Protein AF-A0A832M974-F1 (afdb_monomer)

Structure (mmCIF, N/CA/C/O backbone):
data_AF-A0A832M974-F1
#
_entry.id   AF-A0A832M974-F1
#
loop_
_atom_site.group_PDB
_atom_site.id
_atom_site.type_symbol
_atom_site.label_atom_id
_atom_site.label_alt_id
_atom_site.label_comp_id
_atom_site.label_asym_id
_atom_site.label_entity_id
_atom_site.label_seq_id
_atom_site.pdbx_PDB_ins_code
_atom_site.Cartn_x
_atom_site.Cartn_y
_atom_site.Cartn_z
_atom_site.occupancy
_atom_site.B_iso_or_equiv
_atom_site.auth_seq_id
_atom_site.auth_comp_id
_atom_site.auth_asym_id
_atom_site.auth_atom_id
_atom_site.pdbx_PDB_model_num
ATOM 1 N N . MET A 1 1 ? 8.166 -6.685 -20.980 1.00 63.31 1 MET A N 1
ATOM 2 C CA . MET A 1 1 ? 8.858 -7.418 -22.073 1.00 63.31 1 MET A CA 1
ATOM 3 C C . MET A 1 1 ? 7.997 -7.566 -23.327 1.00 63.31 1 MET A C 1
ATOM 5 O O . MET A 1 1 ? 8.471 -7.196 -24.392 1.00 63.31 1 MET A O 1
ATOM 9 N N . LYS A 1 2 ? 6.746 -8.048 -23.234 1.00 70.81 2 LYS A N 1
ATOM 10 C CA . LYS A 1 2 ? 5.861 -8.230 -24.405 1.00 70.81 2 LYS A CA 1
ATOM 11 C C . LYS A 1 2 ? 5.590 -6.925 -25.174 1.00 70.81 2 LYS A C 1
ATOM 13 O O . LYS A 1 2 ? 5.696 -6.918 -26.395 1.00 70.81 2 LYS A O 1
ATOM 18 N N . ASP A 1 3 ? 5.358 -5.815 -24.476 1.00 75.69 3 ASP A N 1
ATOM 19 C CA . ASP A 1 3 ? 5.066 -4.522 -25.121 1.00 75.69 3 ASP A CA 1
ATOM 20 C C . ASP A 1 3 ? 6.277 -3.926 -25.848 1.00 75.69 3 ASP A C 1
ATOM 22 O O . ASP A 1 3 ? 6.146 -3.405 -26.955 1.00 75.69 3 ASP A O 1
ATOM 26 N N . LEU A 1 4 ? 7.474 -4.085 -25.271 1.00 69.44 4 LEU A N 1
ATOM 27 C CA . LEU A 1 4 ? 8.737 -3.688 -25.897 1.00 69.44 4 LEU A CA 1
ATOM 28 C C . LEU A 1 4 ? 9.002 -4.514 -27.160 1.00 69.44 4 LEU A C 1
ATOM 30 O O . LEU A 1 4 ? 9.352 -3.954 -28.194 1.00 69.44 4 LEU A O 1
ATOM 34 N N . PHE A 1 5 ? 8.749 -5.825 -27.110 1.00 76.12 5 PHE A N 1
ATOM 35 C CA . PHE A 1 5 ? 8.884 -6.710 -28.266 1.00 76.12 5 PHE A CA 1
ATOM 36 C C . PHE A 1 5 ? 7.918 -6.330 -29.398 1.00 76.12 5 PHE A C 1
ATOM 38 O O . PHE A 1 5 ? 8.328 -6.221 -30.550 1.00 76.12 5 PHE A O 1
ATOM 45 N N . ILE A 1 6 ? 6.653 -6.042 -29.077 1.00 77.81 6 ILE A N 1
ATOM 46 C CA . ILE A 1 6 ? 5.644 -5.608 -30.055 1.00 77.81 6 ILE A CA 1
ATOM 47 C C . ILE A 1 6 ? 6.002 -4.236 -30.651 1.00 77.81 6 ILE A C 1
ATOM 49 O O . ILE A 1 6 ? 5.849 -4.027 -31.856 1.00 77.81 6 ILE A O 1
ATOM 53 N N . ALA A 1 7 ? 6.506 -3.302 -29.840 1.00 76.06 7 ALA A N 1
ATOM 54 C CA . ALA A 1 7 ? 6.956 -1.994 -30.313 1.00 76.06 7 ALA A CA 1
ATOM 55 C C . ALA A 1 7 ? 8.162 -2.102 -31.263 1.00 76.06 7 ALA A C 1
ATOM 57 O O . ALA A 1 7 ? 8.213 -1.396 -32.273 1.00 76.06 7 ALA 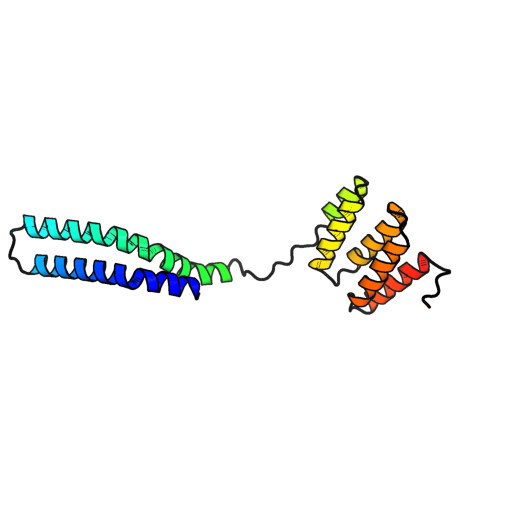A O 1
ATOM 58 N N . LEU A 1 8 ? 9.100 -3.010 -30.978 1.00 74.50 8 LEU A N 1
ATOM 59 C CA . LEU A 1 8 ? 10.257 -3.296 -31.831 1.00 74.50 8 LEU A CA 1
ATOM 60 C C . LEU A 1 8 ? 9.834 -3.967 -33.143 1.00 74.50 8 LEU A C 1
ATOM 62 O O . LEU A 1 8 ? 10.258 -3.543 -34.217 1.00 74.50 8 LEU A O 1
ATOM 66 N N . LEU A 1 9 ? 8.923 -4.941 -33.067 1.00 83.06 9 LEU A N 1
ATOM 67 C CA . LEU A 1 9 ? 8.396 -5.667 -34.223 1.00 83.06 9 LEU A CA 1
ATOM 68 C C . LEU A 1 9 ? 7.674 -4.734 -35.209 1.00 83.06 9 LEU A C 1
ATOM 70 O O . LEU A 1 9 ? 7.851 -4.852 -36.418 1.00 83.06 9 LEU A O 1
ATOM 74 N N . LYS A 1 10 ? 6.921 -3.748 -34.704 1.00 80.69 10 LYS A N 1
ATOM 75 C CA . LYS A 1 10 ? 6.245 -2.733 -35.535 1.00 80.69 10 LYS A CA 1
ATOM 76 C C . LYS A 1 10 ? 7.215 -1.790 -36.255 1.00 80.69 10 LYS A C 1
ATOM 78 O O . LYS A 1 10 ? 6.875 -1.268 -37.312 1.00 80.69 10 LYS A O 1
ATOM 83 N N . ARG A 1 11 ? 8.411 -1.558 -35.702 1.00 82.25 11 ARG A N 1
ATOM 84 C CA . ARG A 1 11 ? 9.448 -0.690 -36.298 1.00 82.25 11 ARG A CA 1
ATOM 85 C C . ARG A 1 11 ? 10.388 -1.444 -37.237 1.00 82.25 11 ARG A C 1
ATOM 87 O O . ARG A 1 11 ? 11.037 -0.824 -38.073 1.00 82.25 11 ARG A O 1
ATOM 94 N N . LEU A 1 12 ? 10.427 -2.768 -37.128 1.00 84.12 12 LEU A N 1
ATOM 95 C CA . LEU A 1 12 ? 11.270 -3.668 -37.911 1.00 84.12 12 LEU A CA 1
ATOM 96 C C . LEU A 1 12 ? 11.159 -3.475 -39.440 1.00 84.12 12 LEU A C 1
ATOM 98 O O . LEU A 1 12 ? 12.211 -3.347 -40.063 1.00 84.12 12 LEU A O 1
ATOM 102 N N . PRO A 1 13 ? 9.967 -3.357 -40.069 1.00 84.06 13 PRO A N 1
ATOM 103 C CA . PRO A 1 13 ? 9.890 -3.125 -41.516 1.00 84.06 13 PRO A CA 1
ATOM 104 C C . PRO A 1 13 ? 10.485 -1.771 -41.927 1.00 84.06 13 PRO A C 1
ATOM 106 O O . PRO A 1 13 ? 11.177 -1.685 -42.937 1.00 84.06 13 PRO A O 1
ATOM 109 N N . PHE A 1 14 ? 10.292 -0.723 -41.123 1.00 83.38 14 PHE A N 1
ATOM 110 C CA . PHE A 1 14 ? 10.862 0.600 -41.389 1.00 83.38 14 PHE A CA 1
ATOM 111 C C . PHE A 1 14 ? 12.393 0.607 -41.246 1.00 83.38 14 PHE A C 1
ATOM 113 O O . PHE A 1 14 ? 13.096 1.154 -42.094 1.00 83.38 14 PHE A O 1
ATOM 120 N N . LEU A 1 15 ? 12.919 -0.063 -40.214 1.00 81.12 15 LEU A N 1
ATOM 121 C CA . LEU A 1 15 ? 14.361 -0.245 -40.018 1.00 81.12 15 LEU A CA 1
ATOM 122 C C . LEU A 1 15 ? 14.989 -1.092 -41.132 1.00 81.12 15 LEU A C 1
ATOM 124 O O . LEU A 1 15 ? 16.093 -0.785 -41.573 1.00 81.12 15 LEU A O 1
ATOM 128 N N . ALA A 1 16 ? 14.284 -2.117 -41.619 1.00 83.44 16 ALA A N 1
ATOM 129 C CA . ALA A 1 16 ? 14.732 -2.942 -42.736 1.00 83.44 16 ALA A CA 1
ATOM 130 C C . ALA A 1 16 ? 14.798 -2.143 -44.046 1.00 83.44 16 ALA A C 1
ATOM 132 O O . ALA A 1 16 ? 15.773 -2.270 -44.780 1.00 83.44 16 ALA A O 1
ATOM 133 N N . ILE A 1 17 ? 13.815 -1.275 -44.314 1.00 85.25 17 ILE A N 1
ATOM 134 C CA . ILE A 1 17 ? 13.822 -0.386 -45.488 1.00 85.25 17 ILE A CA 1
ATOM 135 C C . ILE A 1 17 ? 14.983 0.612 -45.406 1.00 85.25 17 ILE A C 1
ATOM 137 O O . ILE A 1 17 ? 15.725 0.761 -46.374 1.00 85.25 17 ILE A O 1
ATOM 141 N N . LEU A 1 18 ? 15.184 1.259 -44.254 1.00 79.56 18 LEU A N 1
ATOM 142 C CA . LEU A 1 18 ? 16.303 2.188 -44.051 1.00 79.56 18 LEU A CA 1
ATOM 143 C C . LEU A 1 18 ? 17.665 1.492 -44.154 1.00 79.56 18 LEU A C 1
ATOM 145 O O . LEU A 1 18 ? 18.578 2.029 -44.777 1.00 79.56 18 LEU A O 1
ATOM 149 N N . GLY A 1 19 ? 17.800 0.292 -43.588 1.00 79.25 19 GLY A N 1
ATOM 150 C CA . GLY A 1 19 ? 19.008 -0.526 -43.697 1.00 79.25 19 GLY A CA 1
ATOM 151 C C . GLY A 1 19 ? 19.287 -0.979 -45.132 1.00 79.25 19 GLY A C 1
ATOM 152 O O . GLY A 1 19 ? 20.417 -0.898 -45.604 1.00 79.25 19 GLY A O 1
ATOM 153 N N . ALA A 1 20 ? 18.257 -1.399 -45.868 1.00 84.06 20 ALA A N 1
ATOM 154 C CA . ALA A 1 20 ? 18.391 -1.749 -47.279 1.00 84.06 20 ALA A CA 1
ATOM 155 C C . ALA A 1 20 ? 18.790 -0.530 -48.125 1.00 84.06 20 ALA A C 1
ATOM 157 O O . ALA A 1 20 ? 19.651 -0.647 -48.994 1.00 84.06 20 ALA A O 1
ATOM 158 N N . LEU A 1 21 ? 18.221 0.646 -47.837 1.00 79.62 21 LEU A N 1
ATOM 159 C CA . LEU A 1 21 ? 18.557 1.897 -48.514 1.00 79.62 21 LEU A CA 1
ATOM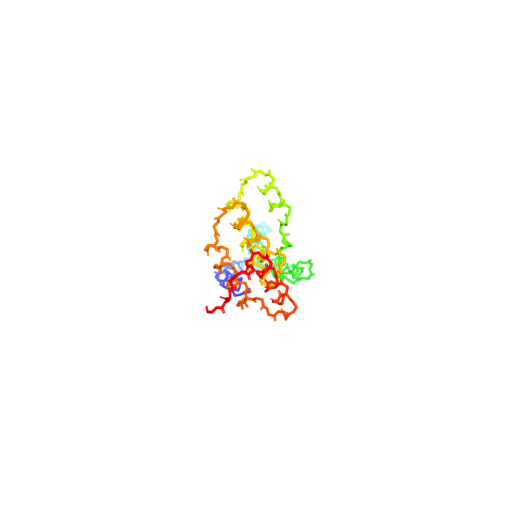 160 C C . LEU A 1 21 ? 20.011 2.306 -48.251 1.00 79.62 21 LEU A C 1
ATOM 162 O O . LEU A 1 21 ? 20.718 2.656 -49.191 1.00 79.62 21 LEU A O 1
ATOM 166 N N . THR A 1 22 ? 20.491 2.229 -47.005 1.00 76.81 22 THR A N 1
ATOM 167 C CA . THR A 1 22 ? 21.887 2.563 -46.681 1.00 76.81 22 THR A CA 1
ATOM 168 C C . THR A 1 22 ? 22.864 1.601 -47.349 1.00 76.81 22 THR A C 1
ATOM 170 O O . THR A 1 22 ? 23.799 2.063 -48.001 1.00 76.81 22 THR A O 1
ATOM 173 N N . VAL A 1 23 ? 22.623 0.287 -47.278 1.00 80.31 23 VAL A N 1
ATOM 174 C CA . VAL A 1 23 ? 23.451 -0.731 -47.954 1.00 80.31 23 VAL A CA 1
ATOM 175 C C . VAL A 1 23 ? 23.451 -0.531 -49.472 1.00 80.31 23 VAL A C 1
ATOM 177 O O . VAL A 1 23 ? 24.502 -0.621 -50.106 1.00 80.31 23 VAL A O 1
ATOM 180 N N . TRP A 1 24 ? 22.302 -0.202 -50.063 1.00 80.06 24 TRP A N 1
ATOM 181 C CA . TRP A 1 24 ? 22.191 0.086 -51.491 1.00 80.06 24 TRP A CA 1
ATOM 182 C C . TRP A 1 24 ? 22.978 1.345 -51.895 1.00 80.06 24 TRP A C 1
ATOM 184 O O . TRP A 1 24 ? 23.740 1.306 -52.863 1.00 80.06 24 TRP A O 1
ATOM 194 N N . CYS A 1 25 ? 22.878 2.430 -51.121 1.00 76.88 25 CYS A N 1
ATOM 195 C CA . CYS A 1 25 ? 23.661 3.656 -51.318 1.00 76.88 25 CYS A CA 1
ATOM 196 C C . CYS A 1 25 ? 25.175 3.403 -51.197 1.00 76.88 25 CYS A C 1
ATOM 198 O O . CYS A 1 25 ? 25.953 3.861 -52.034 1.00 76.88 25 CYS A O 1
ATOM 200 N N . LEU A 1 26 ? 25.595 2.633 -50.188 1.00 73.50 26 LEU A N 1
ATOM 201 C CA . LEU A 1 26 ? 26.992 2.242 -49.969 1.00 73.50 26 LEU A CA 1
ATOM 202 C C . LEU A 1 26 ? 27.530 1.364 -51.110 1.00 73.50 26 LEU A C 1
ATOM 204 O O . LEU A 1 26 ? 28.643 1.582 -51.586 1.00 73.50 26 LEU A O 1
ATOM 208 N N . SER A 1 27 ? 26.725 0.421 -51.606 1.00 78.19 27 SER A N 1
ATOM 209 C CA . SER A 1 27 ? 27.082 -0.415 -52.757 1.00 78.19 27 SER A CA 1
ATOM 210 C C . SER A 1 27 ? 27.289 0.423 -54.024 1.00 78.19 27 SER A C 1
ATOM 212 O O . SER A 1 27 ? 28.263 0.218 -54.750 1.00 78.19 27 SER A O 1
ATOM 214 N N . ARG A 1 28 ? 26.446 1.439 -54.258 1.00 75.69 28 ARG A N 1
ATOM 215 C CA . ARG A 1 28 ? 26.609 2.375 -55.383 1.00 75.69 28 ARG A CA 1
ATOM 216 C C . ARG A 1 28 ? 27.862 3.238 -55.250 1.00 75.69 28 ARG A C 1
ATOM 218 O O . ARG A 1 28 ? 28.572 3.397 -56.243 1.00 75.69 28 ARG A O 1
ATOM 225 N N . ALA A 1 29 ? 28.181 3.713 -54.047 1.00 71.00 29 ALA A N 1
ATOM 226 C CA . ALA A 1 29 ? 29.405 4.470 -53.784 1.00 71.00 29 ALA A CA 1
ATOM 227 C C . ALA A 1 29 ? 30.685 3.655 -54.075 1.00 71.00 29 ALA A C 1
ATOM 229 O O . ALA A 1 29 ? 31.659 4.212 -54.577 1.00 71.00 29 ALA A O 1
ATOM 230 N N . GLY A 1 30 ? 30.672 2.337 -53.829 1.00 68.81 30 GLY A N 1
ATOM 231 C CA . GLY A 1 30 ? 31.815 1.445 -54.079 1.00 68.81 30 GLY A CA 1
ATOM 232 C C . GLY A 1 30 ? 32.055 1.072 -55.549 1.00 68.81 30 GLY A C 1
ATOM 233 O O . GLY A 1 30 ? 33.167 0.702 -55.910 1.00 68.81 30 GLY A O 1
ATOM 234 N N . THR A 1 31 ? 31.048 1.198 -56.421 1.00 73.44 31 THR A N 1
ATOM 235 C CA . THR A 1 31 ? 31.158 0.815 -57.849 1.00 73.44 31 THR A CA 1
ATOM 236 C C . THR A 1 31 ? 31.861 1.842 -58.752 1.00 73.44 31 THR A C 1
ATOM 238 O O . THR A 1 31 ? 31.940 1.635 -59.959 1.00 73.44 31 THR A O 1
ATOM 241 N N . GLY A 1 32 ? 32.384 2.946 -58.202 1.00 62.22 32 GLY A N 1
ATOM 242 C CA . GLY A 1 32 ? 33.307 3.853 -58.908 1.00 62.22 32 GLY A CA 1
ATOM 243 C C . GLY A 1 32 ? 32.729 4.644 -60.092 1.00 62.22 32 GLY A C 1
ATOM 244 O O . GLY A 1 32 ? 33.479 5.301 -60.806 1.00 62.22 32 GLY A O 1
ATOM 245 N N . SER A 1 33 ? 31.411 4.614 -60.314 1.00 59.94 33 SER A N 1
ATOM 246 C CA . SER A 1 33 ? 30.769 5.241 -61.485 1.00 59.94 33 SER A CA 1
ATOM 247 C C . SER A 1 33 ? 30.554 6.761 -61.375 1.00 59.94 33 SER A C 1
ATOM 249 O O . SER A 1 33 ? 30.119 7.390 -62.337 1.00 59.94 33 SER A O 1
ATOM 251 N N . GLY A 1 34 ? 30.888 7.374 -60.237 1.00 62.59 34 GLY A N 1
ATOM 252 C CA . GLY A 1 34 ? 30.865 8.824 -60.040 1.00 62.59 34 GLY A CA 1
ATOM 253 C C . GLY A 1 34 ? 32.194 9.300 -59.467 1.00 62.59 34 GLY A C 1
ATOM 254 O O . GLY A 1 34 ? 32.744 8.649 -58.582 1.00 62.59 34 GLY A O 1
ATOM 255 N N . GLY A 1 35 ? 32.719 10.426 -59.963 1.00 76.88 35 GLY A N 1
ATOM 256 C CA . GLY A 1 35 ? 33.943 11.039 -59.430 1.00 76.88 35 GLY A CA 1
ATOM 257 C C . GLY A 1 35 ? 33.862 11.327 -57.921 1.00 76.88 35 GLY A C 1
ATOM 258 O O . GLY A 1 35 ? 32.809 11.173 -57.306 1.00 76.88 35 GLY A O 1
ATOM 259 N N . HIS A 1 36 ? 34.958 11.788 -57.310 1.00 77.56 36 HIS A N 1
ATOM 260 C CA . HIS A 1 36 ? 35.079 11.968 -55.849 1.00 77.56 36 HIS A CA 1
ATOM 261 C C . HIS A 1 36 ? 33.897 12.702 -55.178 1.00 77.56 36 HIS A C 1
ATOM 263 O O . HIS A 1 36 ? 33.507 12.354 -54.064 1.00 77.56 36 HIS A O 1
ATOM 269 N N . LEU A 1 37 ? 33.275 13.661 -55.874 1.00 76.75 37 LEU A N 1
ATOM 270 C CA . LEU A 1 37 ? 32.080 14.376 -55.407 1.00 76.75 37 LEU A CA 1
ATOM 271 C C . LEU A 1 37 ? 30.851 13.466 -55.225 1.00 76.75 37 LEU A C 1
ATOM 273 O O . LEU A 1 37 ? 30.085 13.648 -54.282 1.00 76.75 37 LEU A O 1
ATOM 277 N N . GLY A 1 38 ? 30.670 12.468 -56.093 1.00 77.25 38 GLY A N 1
ATOM 278 C CA . GLY A 1 38 ? 29.557 11.521 -56.018 1.00 77.25 38 GLY A CA 1
ATOM 279 C C . GLY A 1 38 ? 29.662 10.601 -54.805 1.00 77.25 38 GLY A C 1
ATOM 280 O O . GLY A 1 38 ? 28.682 10.417 -54.088 1.00 77.25 38 GLY A O 1
ATOM 281 N N . VAL A 1 39 ? 30.859 10.079 -54.524 1.00 77.06 39 VAL A N 1
ATOM 282 C CA . VAL A 1 39 ? 31.114 9.250 -53.331 1.00 77.06 39 VAL A CA 1
ATOM 283 C C . VAL A 1 39 ? 30.814 10.038 -52.054 1.00 77.06 39 VAL A C 1
ATOM 285 O O . VAL A 1 39 ? 30.144 9.528 -51.156 1.00 77.06 39 VAL A O 1
ATOM 288 N N . PHE A 1 40 ? 31.239 11.304 -52.000 1.00 79.88 40 PHE A N 1
ATOM 289 C CA . PHE A 1 40 ? 31.008 12.172 -50.847 1.00 79.88 40 PHE A CA 1
ATOM 290 C C . PHE A 1 40 ? 29.513 12.441 -50.608 1.00 79.88 40 PHE A C 1
ATOM 292 O O . PHE A 1 40 ? 29.038 12.347 -49.475 1.00 79.88 40 PHE A O 1
ATOM 299 N N . ALA A 1 41 ? 28.750 12.703 -51.675 1.00 81.25 41 ALA A N 1
ATOM 300 C CA . ALA A 1 41 ? 27.304 12.908 -51.594 1.00 81.25 41 ALA A CA 1
ATOM 301 C C . ALA A 1 41 ? 26.566 11.665 -51.058 1.00 81.25 41 ALA A C 1
ATOM 303 O O . ALA A 1 41 ? 25.705 11.786 -50.184 1.00 81.25 41 ALA A O 1
ATOM 304 N N . TRP A 1 42 ? 26.939 10.465 -51.516 1.00 77.31 42 TRP A N 1
ATOM 305 C CA . TRP A 1 42 ? 26.352 9.213 -51.024 1.00 77.31 42 TRP A CA 1
ATOM 306 C C . TRP A 1 42 ? 26.702 8.923 -49.563 1.00 77.31 42 TRP A C 1
ATOM 308 O O . TRP A 1 42 ? 25.847 8.441 -48.818 1.00 77.31 42 TRP A O 1
ATOM 318 N N . MET A 1 43 ? 27.920 9.257 -49.129 1.00 79.62 43 MET A N 1
ATOM 319 C CA . MET A 1 43 ? 28.332 9.120 -47.729 1.00 79.62 43 MET A CA 1
ATOM 320 C C . MET A 1 43 ? 27.500 10.012 -46.804 1.00 79.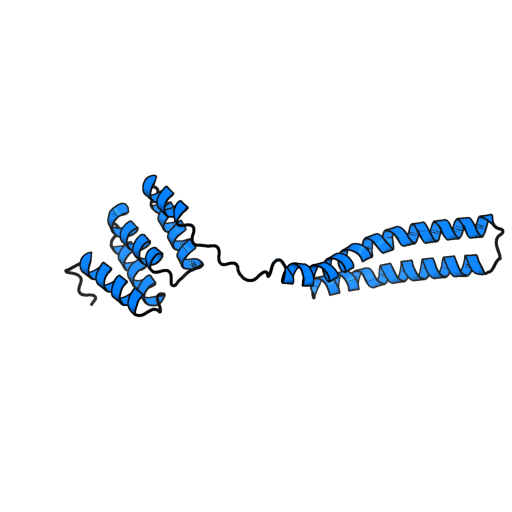62 43 MET A C 1
ATOM 322 O O . MET A 1 43 ? 27.005 9.541 -45.780 1.00 79.62 43 MET A O 1
ATOM 326 N N . LEU A 1 44 ? 27.292 11.278 -47.183 1.00 85.38 44 LEU A N 1
ATOM 327 C CA . LEU A 1 44 ? 26.459 12.207 -46.416 1.00 85.38 44 LEU A CA 1
ATOM 328 C C . LEU A 1 44 ? 25.008 11.727 -46.328 1.00 85.38 44 LEU A C 1
ATOM 330 O O . LEU A 1 44 ? 24.406 11.787 -45.258 1.00 85.38 44 LEU A O 1
ATOM 334 N N . PHE A 1 45 ? 24.463 11.195 -47.423 1.00 81.50 45 PHE A N 1
ATOM 335 C CA . PHE A 1 45 ? 23.107 10.652 -47.435 1.00 81.50 45 PHE A CA 1
ATOM 336 C C . PHE A 1 45 ? 22.970 9.411 -46.539 1.00 81.50 45 PHE A C 1
ATOM 338 O O . PHE A 1 45 ? 22.015 9.303 -45.769 1.00 81.50 45 PHE A O 1
ATOM 345 N N . ALA A 1 46 ? 23.948 8.501 -46.575 1.00 78.31 46 ALA A N 1
ATOM 346 C CA . ALA A 1 46 ? 23.982 7.342 -45.686 1.00 78.31 46 ALA A CA 1
ATOM 347 C C . ALA A 1 46 ? 24.050 7.765 -44.209 1.00 78.31 46 ALA A C 1
ATOM 349 O O . ALA A 1 46 ? 23.331 7.213 -43.376 1.00 78.31 46 ALA A O 1
ATOM 350 N N . PHE A 1 47 ? 24.851 8.785 -43.892 1.00 83.62 47 PHE A N 1
ATOM 351 C CA . PHE A 1 47 ? 24.958 9.325 -42.538 1.00 83.62 47 PHE A CA 1
ATOM 352 C C . PHE A 1 47 ? 23.642 9.967 -42.073 1.00 83.62 47 PHE A C 1
ATOM 354 O O . PHE A 1 47 ? 23.166 9.692 -40.971 1.00 83.62 47 PHE A O 1
ATOM 361 N N . ALA A 1 48 ? 23.001 10.751 -42.944 1.00 83.88 48 ALA A N 1
ATOM 362 C CA . ALA A 1 48 ? 21.704 11.367 -42.677 1.00 83.88 48 ALA A CA 1
ATOM 363 C C . ALA A 1 48 ? 20.590 10.330 -42.452 1.00 83.88 48 ALA A C 1
ATOM 365 O O . ALA A 1 48 ? 19.717 10.556 -41.620 1.00 83.88 48 ALA A O 1
ATOM 366 N N . ALA A 1 49 ? 20.633 9.184 -43.141 1.00 80.00 49 ALA A N 1
ATOM 367 C CA . ALA A 1 49 ? 19.698 8.076 -42.934 1.00 80.00 49 ALA A CA 1
ATOM 368 C C . ALA A 1 49 ? 20.012 7.241 -41.675 1.00 80.00 49 ALA A C 1
ATOM 370 O O . ALA A 1 49 ? 19.103 6.697 -41.046 1.00 80.00 49 ALA A O 1
ATOM 371 N N . PHE A 1 50 ? 21.283 7.157 -41.273 1.00 82.94 50 PHE A N 1
ATOM 372 C CA . PHE A 1 50 ? 21.709 6.404 -40.093 1.00 82.94 50 PHE A CA 1
ATOM 373 C C . PHE A 1 50 ? 21.313 7.084 -38.776 1.00 82.94 50 PHE A C 1
ATOM 375 O O . PHE A 1 50 ? 20.891 6.410 -37.840 1.00 82.94 50 PHE A O 1
ATOM 382 N N . ILE A 1 51 ? 21.386 8.416 -38.701 1.00 86.44 51 ILE A N 1
ATOM 383 C CA . ILE A 1 51 ? 21.008 9.186 -37.503 1.00 86.44 51 ILE A CA 1
ATOM 384 C C . ILE A 1 51 ? 19.580 8.863 -37.006 1.00 86.44 51 ILE A C 1
ATOM 386 O O . ILE A 1 51 ? 19.437 8.475 -35.844 1.00 86.44 51 ILE A O 1
ATOM 390 N N . PRO A 1 52 ? 18.509 8.959 -37.821 1.00 82.75 52 PRO A N 1
ATOM 391 C CA . PRO A 1 52 ? 17.158 8.640 -37.364 1.00 82.75 52 PRO A CA 1
ATOM 392 C C . PRO A 1 52 ? 17.004 7.156 -37.023 1.00 82.75 52 PRO A C 1
ATOM 394 O O . PRO A 1 52 ? 16.298 6.823 -36.073 1.00 82.75 52 PRO A O 1
ATOM 397 N N . MET A 1 53 ? 17.701 6.262 -37.733 1.00 80.38 53 MET A N 1
ATOM 398 C CA . MET A 1 53 ? 17.734 4.837 -37.398 1.00 80.38 53 MET A CA 1
ATOM 399 C C . MET A 1 53 ? 18.309 4.617 -35.991 1.00 80.38 53 MET A C 1
ATOM 401 O O . MET A 1 53 ? 17.691 3.933 -35.174 1.00 80.38 53 MET A O 1
ATOM 405 N N . ALA A 1 54 ? 19.441 5.251 -35.680 1.00 85.06 54 ALA A N 1
ATOM 406 C CA . ALA A 1 54 ? 20.076 5.178 -34.370 1.00 85.06 54 ALA A CA 1
ATOM 407 C C . ALA A 1 54 ? 19.163 5.733 -33.268 1.00 85.06 54 ALA A C 1
ATOM 409 O O . ALA A 1 54 ? 18.999 5.086 -32.238 1.00 85.06 54 ALA A O 1
ATOM 410 N N . ILE A 1 55 ? 18.491 6.867 -33.498 1.00 88.12 55 ILE A N 1
ATOM 411 C CA . ILE A 1 55 ? 17.542 7.454 -32.536 1.00 88.12 55 ILE A CA 1
ATOM 412 C C . ILE A 1 55 ? 16.364 6.505 -32.260 1.00 88.12 55 ILE A C 1
ATOM 414 O O . ILE A 1 55 ? 15.965 6.317 -31.109 1.00 88.12 55 ILE A O 1
ATOM 418 N N . LEU A 1 56 ? 15.816 5.866 -33.298 1.00 84.00 56 LEU A N 1
ATOM 419 C CA . LEU A 1 56 ? 14.679 4.949 -33.161 1.00 84.00 56 LEU A CA 1
ATOM 420 C C . LEU A 1 56 ? 15.029 3.657 -32.414 1.00 84.00 56 LEU A C 1
ATOM 422 O O . LEU A 1 56 ? 14.163 3.097 -31.732 1.00 84.00 56 LEU A O 1
ATOM 426 N N . VAL A 1 57 ? 16.274 3.196 -32.551 1.00 85.25 57 VAL A N 1
ATOM 427 C CA . VAL A 1 57 ? 16.801 1.973 -31.931 1.00 85.25 57 VAL A CA 1
ATOM 428 C C . VAL A 1 57 ? 17.377 2.236 -30.533 1.00 85.25 57 VAL A C 1
ATOM 430 O O . VAL A 1 57 ? 17.307 1.361 -29.673 1.00 85.25 57 VAL A O 1
ATOM 433 N N . ALA A 1 58 ? 17.874 3.443 -30.257 1.00 89.06 58 ALA A N 1
ATOM 434 C CA . ALA A 1 58 ? 18.485 3.788 -28.975 1.00 89.06 58 ALA A CA 1
ATOM 435 C C . ALA A 1 58 ? 17.529 3.575 -27.796 1.00 89.06 58 ALA A C 1
ATOM 437 O O . ALA A 1 58 ? 17.908 2.977 -26.794 1.00 89.06 58 ALA A O 1
ATOM 438 N N . ARG A 1 59 ? 16.271 4.010 -27.927 1.00 85.94 59 ARG A N 1
ATOM 439 C CA . ARG A 1 59 ? 15.275 3.893 -26.854 1.00 85.94 59 ARG A CA 1
ATOM 440 C C . ARG A 1 59 ? 14.992 2.444 -26.425 1.00 85.94 59 ARG A C 1
ATOM 442 O O . ARG A 1 59 ? 15.132 2.170 -25.238 1.00 85.94 59 ARG A O 1
ATOM 449 N N . PRO A 1 60 ? 14.620 1.506 -27.318 1.00 84.31 60 PRO A N 1
ATOM 450 C CA . PRO A 1 60 ? 14.365 0.131 -26.895 1.00 84.31 60 PRO A CA 1
ATOM 451 C C . PRO A 1 60 ? 15.617 -0.569 -26.354 1.00 84.31 60 PRO A C 1
ATOM 453 O O . PRO A 1 60 ? 15.497 -1.376 -25.439 1.00 84.31 60 PRO A O 1
ATOM 456 N N . ILE A 1 61 ? 16.810 -0.251 -26.873 1.00 85.81 61 ILE A N 1
ATOM 457 C CA . ILE A 1 61 ? 18.067 -0.774 -26.318 1.00 85.81 61 ILE A CA 1
ATOM 458 C C . ILE A 1 61 ? 18.292 -0.239 -24.901 1.00 85.81 61 ILE A C 1
ATOM 460 O O . ILE A 1 61 ? 18.619 -1.013 -24.004 1.00 85.81 61 ILE A O 1
ATOM 464 N N . ALA A 1 62 ? 18.080 1.060 -24.681 1.00 88.00 62 ALA A N 1
ATOM 465 C CA . ALA A 1 62 ? 18.193 1.668 -23.361 1.00 88.00 62 ALA A CA 1
ATOM 466 C C . ALA A 1 62 ? 17.198 1.046 -22.372 1.00 88.00 62 ALA A C 1
ATOM 468 O O . ALA A 1 62 ? 17.591 0.684 -21.272 1.00 88.00 62 ALA A O 1
ATOM 469 N N . GLU A 1 63 ? 15.941 0.846 -22.773 1.00 84.44 63 GLU A N 1
ATOM 470 C CA . GLU A 1 63 ? 14.921 0.189 -21.945 1.00 84.44 63 GLU A CA 1
ATOM 471 C C . GLU A 1 63 ? 15.284 -1.280 -21.642 1.00 84.44 63 GLU A C 1
ATOM 473 O O . GLU A 1 63 ? 15.108 -1.743 -20.513 1.00 84.44 63 GLU A O 1
ATOM 478 N N . PHE A 1 64 ? 15.843 -2.007 -22.615 1.00 85.81 64 PHE A N 1
ATOM 479 C CA . PHE A 1 64 ? 16.289 -3.392 -22.438 1.00 85.81 64 PHE A CA 1
ATOM 480 C C . PHE A 1 64 ? 17.457 -3.507 -21.451 1.00 85.81 64 PHE A C 1
ATOM 482 O O . PHE A 1 64 ? 17.436 -4.372 -20.578 1.00 85.81 64 PHE A O 1
ATOM 489 N N . LEU A 1 65 ? 18.449 -2.619 -21.559 1.00 87.25 65 LEU A N 1
ATOM 490 C CA . LEU A 1 65 ? 19.602 -2.579 -20.656 1.00 87.25 65 LEU A CA 1
ATOM 491 C C . LEU A 1 65 ? 19.244 -2.019 -19.275 1.00 87.25 65 LEU A C 1
ATOM 493 O O . LEU A 1 65 ? 19.811 -2.456 -18.276 1.00 87.25 65 LEU A O 1
ATOM 497 N N . ALA A 1 66 ? 18.292 -1.087 -19.202 1.00 87.19 66 ALA A N 1
ATOM 498 C CA . ALA A 1 66 ? 17.835 -0.512 -17.945 1.00 87.19 66 ALA A CA 1
ATOM 499 C C . ALA A 1 66 ? 17.014 -1.510 -17.123 1.00 87.19 66 ALA A C 1
ATOM 501 O O . ALA A 1 66 ? 17.155 -1.527 -15.911 1.00 87.19 66 ALA A O 1
ATOM 502 N N . SER A 1 67 ? 16.201 -2.372 -17.744 1.00 83.00 67 SER A N 1
ATOM 503 C CA . SER A 1 67 ? 15.319 -3.302 -17.018 1.00 83.00 67 SER A CA 1
ATOM 504 C C . SER A 1 67 ? 16.014 -4.163 -15.943 1.00 83.00 67 SER A C 1
ATOM 506 O O . SER A 1 67 ? 15.476 -4.233 -14.837 1.00 83.00 67 SER A O 1
ATOM 508 N N . PRO A 1 68 ? 17.148 -4.844 -16.205 1.00 82.25 68 PRO A N 1
ATOM 509 C CA . PRO A 1 68 ? 17.823 -5.634 -15.173 1.00 82.25 68 PRO A CA 1
ATOM 510 C C . PRO A 1 68 ? 18.494 -4.758 -14.108 1.00 82.25 68 PRO A C 1
ATOM 512 O O . PRO A 1 68 ? 18.511 -5.131 -12.939 1.00 82.25 68 PRO A O 1
ATOM 515 N N . VAL A 1 69 ? 19.011 -3.585 -14.488 1.00 84.81 69 VAL A N 1
ATOM 516 C CA . VAL A 1 69 ? 19.635 -2.635 -13.554 1.00 84.81 69 VAL A CA 1
ATOM 517 C C . VAL A 1 69 ? 18.582 -2.030 -12.622 1.00 84.81 69 VAL A C 1
ATOM 519 O O . VAL A 1 69 ? 18.788 -1.985 -11.414 1.00 84.81 69 VAL A O 1
ATOM 522 N N . ASP A 1 70 ? 17.428 -1.641 -13.165 1.00 81.88 70 ASP A N 1
ATOM 523 C CA . ASP A 1 70 ? 16.280 -1.111 -12.424 1.00 81.88 70 ASP A CA 1
ATOM 524 C C . ASP A 1 70 ? 15.782 -2.148 -11.411 1.00 81.88 70 ASP A C 1
ATOM 526 O O . ASP A 1 70 ? 15.591 -1.827 -10.250 1.00 81.88 70 ASP A O 1
ATOM 530 N N . GLN A 1 71 ? 15.688 -3.425 -11.798 1.00 81.06 71 GLN A N 1
ATOM 531 C CA . GLN A 1 71 ? 15.315 -4.504 -10.873 1.00 81.06 71 GLN A CA 1
ATOM 532 C C . GLN A 1 71 ? 16.372 -4.800 -9.801 1.00 81.06 71 GLN A C 1
ATOM 534 O O . GLN A 1 71 ? 16.004 -5.194 -8.696 1.00 81.06 71 GLN A O 1
ATOM 539 N N . LEU A 1 72 ? 17.660 -4.630 -10.111 1.00 84.62 72 LEU A N 1
ATOM 540 C CA . LEU A 1 72 ? 18.750 -4.876 -9.166 1.00 84.62 72 LEU A CA 1
ATOM 541 C C . LEU A 1 72 ? 18.858 -3.767 -8.108 1.00 84.62 72 LEU A C 1
ATOM 543 O O . LEU A 1 72 ? 19.056 -4.065 -6.934 1.00 84.62 72 LEU A O 1
ATOM 547 N N . TYR A 1 73 ? 18.735 -2.501 -8.518 1.00 83.25 73 TYR A N 1
ATOM 548 C CA . TYR A 1 73 ? 18.872 -1.343 -7.625 1.00 83.25 73 TYR A CA 1
ATOM 549 C C . TYR A 1 73 ? 17.551 -0.903 -6.987 1.00 83.25 73 TYR A C 1
ATOM 551 O O . TYR A 1 73 ? 17.545 -0.404 -5.864 1.00 83.25 73 TYR A O 1
ATOM 559 N N . MET A 1 74 ? 16.436 -1.083 -7.690 1.00 75.75 74 MET A N 1
ATOM 560 C CA . MET A 1 74 ? 15.084 -0.757 -7.242 1.00 75.75 74 MET A CA 1
ATOM 561 C C . MET A 1 74 ? 14.164 -1.947 -7.523 1.00 75.75 74 MET A C 1
ATOM 563 O O . MET A 1 74 ? 13.319 -1.891 -8.425 1.00 75.75 74 MET A O 1
ATOM 567 N N . PRO A 1 75 ? 14.306 -3.051 -6.764 1.00 71.50 75 PRO A N 1
ATOM 568 C CA . PRO A 1 75 ? 13.379 -4.159 -6.881 1.00 71.50 75 PRO A CA 1
ATOM 569 C C . PRO A 1 75 ? 11.977 -3.617 -6.620 1.00 71.50 75 PRO A C 1
ATOM 571 O O . PRO A 1 75 ? 11.649 -3.206 -5.510 1.00 71.50 75 PRO A O 1
ATOM 574 N N . LYS A 1 76 ? 11.141 -3.614 -7.663 1.00 62.91 76 LYS A N 1
ATOM 575 C CA . LYS A 1 76 ? 9.717 -3.256 -7.604 1.00 62.91 76 LYS A CA 1
ATOM 576 C C . LYS A 1 76 ? 8.915 -4.340 -6.879 1.00 62.91 76 LYS A C 1
ATOM 578 O O . LYS A 1 76 ? 7.838 -4.716 -7.330 1.00 62.91 76 LYS A O 1
ATOM 583 N N . GLY A 1 77 ? 9.463 -4.893 -5.796 1.00 60.06 77 GLY A N 1
ATOM 584 C CA . GLY A 1 77 ? 8.633 -5.545 -4.801 1.00 60.06 77 GLY A CA 1
ATOM 585 C C . GLY A 1 77 ? 7.604 -4.525 -4.337 1.00 60.06 77 GLY A C 1
ATOM 586 O O . GLY A 1 77 ? 7.892 -3.326 -4.326 1.00 60.06 77 GLY A O 1
ATOM 587 N N . GLU A 1 78 ? 6.399 -4.983 -4.017 1.00 59.09 78 GLU A N 1
ATOM 588 C CA . GLU A 1 78 ? 5.427 -4.166 -3.301 1.00 59.09 78 GLU A CA 1
ATOM 589 C C . GLU A 1 78 ? 6.109 -3.680 -2.023 1.00 59.09 78 GLU A C 1
ATOM 591 O O . GLU A 1 78 ? 6.194 -4.394 -1.025 1.00 59.09 78 GLU A O 1
ATOM 596 N N . VAL A 1 79 ? 6.683 -2.478 -2.074 1.00 62.47 79 VAL A N 1
ATOM 597 C CA . VAL A 1 79 ? 7.107 -1.765 -0.883 1.00 62.47 79 VAL A CA 1
ATOM 598 C C . VAL A 1 79 ? 5.796 -1.373 -0.243 1.00 62.47 79 VAL A C 1
ATOM 600 O O . VAL A 1 79 ? 5.238 -0.327 -0.566 1.00 62.47 79 VAL A O 1
ATOM 603 N N . ILE A 1 80 ? 5.251 -2.282 0.568 1.00 65.75 80 ILE A N 1
ATOM 604 C CA . ILE A 1 80 ? 4.074 -2.012 1.376 1.00 65.75 80 ILE A CA 1
ATOM 605 C C . ILE A 1 80 ? 4.469 -0.788 2.204 1.00 65.75 80 ILE A C 1
ATOM 607 O O . ILE A 1 80 ? 5.395 -0.891 3.018 1.00 65.75 80 ILE A O 1
ATOM 611 N N . PRO A 1 81 ? 3.893 0.397 1.926 1.00 70.19 81 PRO A N 1
ATOM 612 C CA . PRO A 1 81 ? 4.361 1.617 2.554 1.00 70.19 81 PRO A CA 1
ATOM 613 C C . PRO A 1 81 ? 4.197 1.454 4.065 1.00 70.19 81 PRO A C 1
ATOM 615 O O . PRO A 1 81 ? 3.210 0.850 4.505 1.00 70.19 81 PRO A O 1
ATOM 618 N N . PRO A 1 82 ? 5.152 1.938 4.876 1.00 73.38 82 PRO A N 1
ATOM 619 C CA . PRO A 1 82 ? 4.999 1.862 6.317 1.00 73.38 82 PRO A CA 1
ATOM 620 C C . PRO A 1 82 ? 3.680 2.545 6.716 1.00 73.38 82 PRO A C 1
ATOM 622 O O . PRO A 1 82 ? 3.326 3.570 6.120 1.00 73.38 82 PRO A O 1
ATOM 625 N N . PRO A 1 83 ? 2.932 1.982 7.678 1.00 77.62 83 PRO A N 1
ATOM 626 C CA . PRO A 1 83 ? 1.654 2.540 8.102 1.00 77.62 83 PRO A CA 1
ATOM 627 C C . PRO A 1 83 ? 1.830 4.008 8.539 1.00 77.62 83 PRO A C 1
ATOM 629 O O . PRO A 1 83 ? 2.682 4.291 9.388 1.00 77.62 83 PRO A O 1
ATOM 632 N N . PRO A 1 84 ? 1.074 4.966 7.966 1.00 83.50 84 PRO A N 1
ATOM 633 C CA . PRO A 1 84 ? 1.260 6.391 8.232 1.00 83.50 84 PRO A CA 1
ATOM 634 C C . PRO A 1 84 ? 0.608 6.822 9.558 1.00 83.50 84 PRO A C 1
ATOM 636 O O . PRO A 1 84 ? -0.295 7.657 9.581 1.00 83.50 84 PRO A O 1
ATOM 639 N N . TRP A 1 85 ? 1.095 6.294 10.684 1.00 89.50 85 TRP A N 1
ATOM 640 C CA . TRP A 1 85 ? 0.573 6.579 12.030 1.00 89.50 85 TRP A CA 1
ATOM 641 C C . TRP A 1 85 ? 0.502 8.073 12.363 1.00 89.50 85 TRP A C 1
ATOM 643 O O . TRP A 1 85 ? -0.452 8.531 12.983 1.00 89.50 85 TRP A O 1
ATOM 653 N N . TYR A 1 86 ? 1.464 8.855 11.871 1.00 91.44 86 TYR A N 1
ATOM 654 C CA . TYR A 1 86 ? 1.495 10.303 12.072 1.00 91.44 86 TYR A CA 1
ATOM 655 C C . TYR A 1 86 ? 0.233 11.019 11.553 1.00 91.44 86 TYR A C 1
ATOM 657 O O . TYR A 1 86 ? -0.200 12.002 12.153 1.00 91.44 86 TYR A O 1
ATOM 665 N N . LEU A 1 87 ? -0.371 10.549 10.453 1.00 89.94 87 LEU A N 1
ATOM 666 C CA . LEU A 1 87 ? -1.593 11.158 9.914 1.00 89.94 87 LEU A CA 1
ATOM 667 C C . LEU A 1 87 ? -2.799 10.874 10.805 1.00 89.94 87 LEU A C 1
ATOM 669 O O . LEU A 1 87 ? -3.577 11.787 11.068 1.00 89.94 87 LEU A O 1
ATOM 673 N N . ILE A 1 88 ? -2.907 9.643 11.309 1.00 91.94 88 ILE A N 1
ATOM 674 C CA . ILE A 1 88 ? -3.945 9.245 12.263 1.00 91.94 88 ILE A CA 1
ATOM 675 C C . ILE A 1 88 ? -3.857 10.135 13.505 1.00 91.94 88 ILE A C 1
ATOM 677 O O . ILE A 1 88 ? -4.820 10.822 13.835 1.00 91.94 88 ILE A O 1
ATOM 681 N N . GLU A 1 89 ? -2.675 10.225 14.123 1.00 91.69 89 GLU A N 1
ATOM 682 C CA . GLU A 1 89 ? -2.463 11.063 15.309 1.00 91.69 89 GLU A CA 1
ATOM 683 C C . GLU A 1 89 ? -2.781 12.540 15.051 1.00 91.69 89 GLU A C 1
ATOM 685 O O . GLU A 1 89 ? -3.320 13.236 15.915 1.00 91.69 89 GLU A O 1
ATOM 690 N N . LYS A 1 90 ? -2.422 13.047 13.867 1.00 94.12 90 LYS A N 1
ATOM 691 C CA . LYS A 1 90 ? -2.725 14.421 13.472 1.00 94.12 90 LYS A CA 1
ATOM 692 C C . LYS A 1 90 ? -4.235 14.641 13.383 1.00 94.12 90 LYS A C 1
ATOM 694 O O . LYS A 1 90 ? -4.727 15.616 13.945 1.00 94.12 90 LYS A O 1
ATOM 699 N N . TYR A 1 91 ? -4.964 13.755 12.708 1.00 94.00 91 TYR A N 1
ATOM 700 C CA . TYR A 1 91 ? -6.412 13.883 12.558 1.00 94.00 91 TYR A CA 1
ATOM 701 C C . TYR A 1 91 ? -7.154 13.716 13.884 1.00 94.00 91 TYR A C 1
ATOM 703 O O . TYR A 1 91 ? -8.088 14.470 14.150 1.00 94.00 91 TYR A O 1
ATOM 711 N N . GLU A 1 92 ? -6.702 12.821 14.760 1.00 90.69 92 GLU A N 1
ATOM 712 C CA . GLU A 1 92 ? -7.253 12.697 16.112 1.00 90.69 92 GLU A CA 1
ATOM 713 C C . GLU A 1 92 ? -7.065 13.981 16.930 1.00 90.69 92 GLU A C 1
ATOM 715 O O . GLU A 1 92 ? -8.017 14.456 17.552 1.00 90.69 92 GLU A O 1
ATOM 720 N N . LYS A 1 93 ? -5.874 14.597 16.873 1.00 93.38 93 LYS A N 1
ATOM 721 C CA . LYS A 1 93 ? -5.595 15.891 17.527 1.00 93.38 93 LYS A CA 1
ATOM 722 C C . LYS A 1 93 ? -6.429 17.034 16.951 1.00 93.38 93 LYS A C 1
ATOM 724 O O . LYS A 1 93 ? -6.821 17.933 17.690 1.00 93.38 93 LYS A O 1
ATOM 729 N N . GLU A 1 94 ? -6.705 17.003 15.650 1.00 95.12 94 GLU A N 1
ATOM 730 C CA . GLU A 1 94 ? -7.554 17.979 14.958 1.00 95.12 94 GLU A CA 1
ATOM 731 C C . GLU A 1 94 ? -9.064 17.705 15.132 1.00 95.12 94 GLU A C 1
ATOM 733 O O . GLU A 1 94 ? -9.872 18.455 14.589 1.00 95.12 94 GLU A O 1
ATOM 738 N N . VAL A 1 95 ? -9.472 16.673 15.893 1.00 93.50 95 VAL A N 1
ATOM 739 C CA . VAL A 1 95 ? -10.888 16.271 16.087 1.00 93.50 95 VAL A CA 1
ATOM 740 C C . VAL A 1 95 ? -11.556 15.840 14.762 1.00 93.50 95 VAL A C 1
ATOM 742 O O . VAL A 1 95 ? -12.775 15.835 14.602 1.00 93.50 95 VAL A O 1
ATOM 745 N N . ARG A 1 96 ? -10.743 15.436 13.783 1.00 95.69 96 ARG A N 1
ATOM 746 C CA . ARG A 1 96 ? -11.138 15.008 12.434 1.00 95.69 96 ARG A CA 1
ATOM 747 C C . ARG A 1 96 ? -11.282 13.492 12.378 1.00 95.69 96 ARG A C 1
ATOM 749 O O . ARG A 1 96 ? -10.514 12.778 11.737 1.00 95.69 96 ARG A O 1
ATOM 756 N N . PHE A 1 97 ? -12.245 12.982 13.142 1.00 94.38 97 PHE A N 1
ATOM 757 C CA . PHE A 1 97 ? -12.374 11.545 13.403 1.00 94.38 97 PHE A CA 1
ATOM 758 C C . PHE A 1 97 ? -12.801 10.727 12.179 1.00 94.38 97 PHE A C 1
ATOM 760 O O . PHE A 1 97 ? -12.440 9.557 12.077 1.00 94.38 97 PHE A O 1
ATOM 767 N N . ALA A 1 98 ? -13.536 11.327 11.240 1.00 92.50 98 ALA A N 1
ATOM 768 C CA . ALA A 1 98 ? -13.898 10.657 9.994 1.00 92.50 98 ALA A CA 1
ATOM 769 C C . ALA A 1 98 ? -12.649 10.379 9.143 1.00 92.50 98 ALA A C 1
ATOM 771 O O . ALA A 1 98 ? -12.441 9.257 8.693 1.00 92.50 98 ALA A O 1
ATOM 772 N N . GLU A 1 99 ? -11.769 11.369 9.005 1.00 93.88 99 GLU A N 1
ATOM 773 C CA . GLU A 1 99 ? -10.512 11.227 8.271 1.00 93.88 99 GLU A CA 1
ATOM 774 C C . GLU A 1 99 ? -9.530 10.291 8.984 1.00 93.88 99 GLU A C 1
ATOM 776 O O . GLU A 1 99 ? -8.853 9.497 8.333 1.00 93.88 99 GLU A O 1
ATOM 781 N N . ALA A 1 100 ? -9.494 10.307 10.320 1.00 95.19 100 ALA A N 1
ATOM 782 C CA . ALA A 1 100 ? -8.718 9.333 11.086 1.00 95.19 100 ALA A CA 1
ATOM 783 C C . ALA A 1 100 ? -9.185 7.887 10.813 1.00 95.19 100 ALA A C 1
ATOM 785 O O . ALA A 1 100 ? -8.351 7.004 10.613 1.00 95.19 100 ALA A O 1
ATOM 786 N N . LEU A 1 101 ? -10.501 7.639 10.725 1.00 95.06 101 LEU A N 1
ATOM 787 C CA . LEU A 1 101 ? -11.033 6.324 10.339 1.00 95.06 101 LEU A CA 1
ATOM 788 C C . LEU A 1 101 ? -10.631 5.914 8.919 1.00 95.06 101 LEU A C 1
ATOM 790 O O . LEU A 1 101 ? -10.329 4.741 8.692 1.00 95.06 101 LEU A O 1
ATOM 794 N N . GLU A 1 102 ? -10.615 6.849 7.968 1.00 94.50 102 GLU A N 1
ATOM 795 C CA . GLU A 1 102 ? -10.155 6.565 6.605 1.00 94.50 102 GLU A CA 1
ATOM 796 C C . GLU A 1 102 ? -8.679 6.154 6.582 1.00 94.50 102 GLU A C 1
ATOM 798 O O . GLU A 1 102 ? -8.312 5.209 5.880 1.00 94.50 102 GLU A O 1
ATOM 803 N N . GLU A 1 103 ? -7.830 6.811 7.373 1.00 94.00 103 GLU A N 1
ATOM 804 C CA . GLU A 1 103 ? -6.421 6.430 7.495 1.00 94.00 103 GLU A CA 1
ATOM 805 C C . GLU A 1 103 ? -6.246 5.059 8.160 1.00 94.00 103 GLU A C 1
ATOM 807 O O . GLU A 1 103 ? -5.470 4.239 7.665 1.00 94.00 103 GLU A O 1
ATOM 812 N N . TYR A 1 104 ? -7.024 4.739 9.201 1.00 95.50 104 TYR A N 1
ATOM 813 C CA . TYR A 1 104 ? -7.059 3.380 9.753 1.00 95.50 104 TYR A CA 1
ATOM 814 C C . TYR A 1 104 ? -7.469 2.340 8.702 1.00 95.50 104 TYR A C 1
ATOM 816 O O . TYR A 1 104 ? -6.864 1.270 8.620 1.00 95.50 104 TYR A O 1
ATOM 824 N N . ALA A 1 105 ? -8.465 2.642 7.865 1.00 93.56 105 ALA A N 1
ATOM 825 C CA . ALA A 1 105 ? -8.891 1.748 6.792 1.00 93.56 105 ALA A CA 1
ATOM 826 C C . ALA A 1 105 ? -7.786 1.535 5.745 1.00 93.56 105 ALA A C 1
ATOM 828 O O . ALA A 1 105 ? -7.583 0.407 5.294 1.00 93.56 105 ALA A O 1
ATOM 829 N N . LYS A 1 106 ? -7.025 2.581 5.399 1.00 92.25 106 LYS A N 1
ATOM 830 C CA . LYS A 1 106 ? -5.852 2.463 4.516 1.00 92.25 106 LYS A CA 1
ATOM 831 C C . LYS A 1 106 ? -4.772 1.589 5.143 1.00 92.25 106 LYS A C 1
ATOM 833 O O . LYS A 1 106 ? -4.245 0.714 4.461 1.00 92.25 106 LYS A O 1
ATOM 838 N N . VAL A 1 107 ? -4.469 1.779 6.430 1.00 93.06 107 VAL A N 1
ATOM 839 C CA . VAL A 1 107 ? -3.508 0.925 7.143 1.00 93.06 107 VAL A CA 1
ATOM 840 C C . VAL A 1 107 ? -3.942 -0.533 7.066 1.00 93.06 107 VAL A C 1
ATOM 842 O O . VAL A 1 107 ? -3.148 -1.364 6.652 1.00 93.06 107 VAL A O 1
ATOM 845 N N . LEU A 1 108 ? -5.204 -0.840 7.368 1.00 93.62 108 LEU A N 1
ATOM 846 C CA . LEU A 1 108 ? -5.719 -2.212 7.340 1.00 93.62 108 LEU A CA 1
ATOM 847 C C . LEU A 1 108 ? -5.830 -2.805 5.931 1.00 93.62 108 LEU A C 1
ATOM 849 O O . LEU A 1 108 ? -5.784 -4.023 5.780 1.00 93.62 108 LEU A O 1
ATOM 853 N N . HIS A 1 109 ? -5.951 -1.968 4.901 1.00 91.62 109 HIS A N 1
ATOM 854 C CA . HIS A 1 109 ? -5.906 -2.415 3.513 1.00 91.62 109 HIS A CA 1
ATOM 855 C C . HIS A 1 109 ? -4.524 -2.967 3.140 1.00 91.62 109 HIS A C 1
ATOM 857 O O . HIS A 1 109 ? -4.433 -4.026 2.522 1.00 91.62 109 HIS A O 1
ATOM 863 N N . TYR A 1 110 ? -3.456 -2.271 3.539 1.00 89.62 110 TYR A N 1
ATOM 864 C CA . TYR A 1 110 ? -2.077 -2.669 3.235 1.00 89.62 110 TYR A CA 1
ATOM 865 C C . TYR A 1 110 ? -1.478 -3.627 4.278 1.00 89.62 110 TYR A C 1
ATOM 867 O O . TYR A 1 110 ? -0.651 -4.468 3.939 1.00 89.62 110 TYR A O 1
ATOM 875 N N . HIS A 1 111 ? -1.921 -3.530 5.532 1.00 91.12 111 HIS A N 1
ATOM 876 C CA . HIS A 1 111 ? -1.422 -4.273 6.693 1.00 91.12 111 HIS A CA 1
ATOM 877 C C . HIS A 1 111 ? -2.590 -4.876 7.498 1.00 91.12 111 HIS A C 1
ATOM 879 O O . HIS A 1 111 ? -2.867 -4.457 8.622 1.00 91.12 111 HIS A O 1
ATOM 885 N N . PRO A 1 112 ? -3.295 -5.890 6.963 1.00 93.19 112 PRO A N 1
ATOM 886 C CA . PRO A 1 112 ? -4.510 -6.442 7.576 1.00 93.19 112 PRO A CA 1
ATOM 887 C C . PRO A 1 112 ? -4.286 -7.196 8.897 1.00 93.19 112 PRO A C 1
ATOM 889 O O . PRO A 1 112 ? -5.244 -7.633 9.521 1.00 93.19 112 PRO A O 1
ATOM 892 N N . GLN A 1 113 ? -3.036 -7.421 9.305 1.00 93.25 113 GLN A N 1
ATOM 893 C CA . GLN A 1 113 ? -2.693 -8.086 10.569 1.00 93.25 113 GLN A CA 1
ATOM 894 C C . GLN A 1 113 ? -2.271 -7.094 11.665 1.00 93.25 113 GLN A C 1
ATOM 896 O O . GLN A 1 113 ? -1.914 -7.514 12.765 1.00 93.25 113 GLN A O 1
ATOM 901 N N . GLU A 1 114 ? -2.300 -5.791 11.376 1.00 93.50 114 GLU A N 1
ATOM 902 C CA . GLU A 1 114 ? -1.831 -4.747 12.281 1.00 93.50 114 GLU A CA 1
ATOM 903 C C . GLU A 1 114 ? -2.840 -4.522 13.417 1.00 93.50 114 GLU A C 1
ATOM 905 O O . GLU A 1 114 ? -3.810 -3.770 13.290 1.00 93.50 114 GLU A O 1
ATOM 910 N N . TYR A 1 115 ? -2.621 -5.195 14.550 1.00 94.50 115 TYR A N 1
ATOM 911 C CA . TYR A 1 115 ? -3.491 -5.109 15.727 1.00 94.50 115 TYR A CA 1
ATOM 912 C C . TYR A 1 115 ? -3.781 -3.663 16.185 1.00 94.50 115 TYR A C 1
ATOM 914 O O . TYR A 1 115 ? -4.963 -3.346 16.351 1.00 94.50 115 TYR A O 1
ATOM 922 N N . PRO A 1 116 ? -2.784 -2.758 16.309 1.00 94.44 116 PRO A N 1
ATOM 923 C CA . PRO A 1 116 ? -3.029 -1.375 16.724 1.00 94.44 116 PRO A CA 1
ATOM 924 C C . PRO A 1 116 ? -4.020 -0.624 15.824 1.00 94.44 116 PRO A C 1
ATOM 926 O O . PRO A 1 116 ? -4.759 0.236 16.300 1.00 94.44 116 PRO A O 1
ATOM 929 N N . ALA A 1 117 ? -4.095 -0.961 14.531 1.00 95.19 117 ALA A N 1
ATOM 930 C CA . ALA A 1 117 ? -5.036 -0.322 13.614 1.00 95.19 1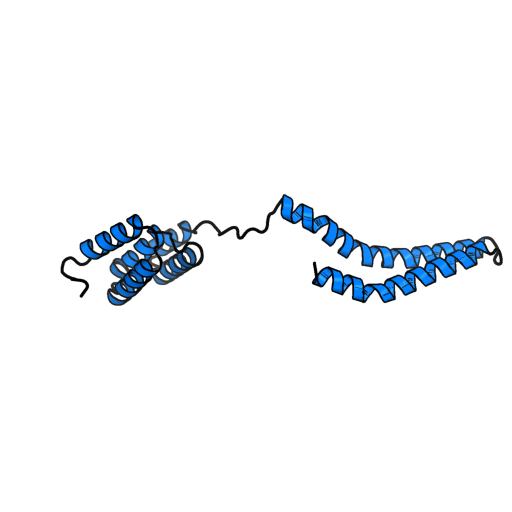17 ALA A CA 1
ATOM 931 C C . ALA A 1 117 ? -6.473 -0.813 13.839 1.00 95.19 117 ALA A C 1
ATOM 933 O O . ALA A 1 117 ? -7.426 -0.034 13.768 1.00 95.19 117 ALA A O 1
ATOM 934 N N . HIS A 1 118 ? -6.633 -2.101 14.154 1.00 96.06 118 HIS A N 1
ATOM 935 C CA . HIS A 1 118 ? -7.922 -2.676 14.528 1.00 96.06 118 HIS A CA 1
ATOM 936 C C . HIS A 1 118 ? -8.428 -2.139 15.869 1.00 96.06 118 HIS A C 1
ATOM 938 O O . HIS A 1 118 ? -9.612 -1.824 15.983 1.00 96.06 118 HIS A O 1
ATOM 944 N N . GLU A 1 119 ? -7.553 -2.042 16.867 1.00 96.06 119 GLU A N 1
ATOM 945 C CA . GLU A 1 119 ? -7.870 -1.472 18.177 1.00 96.06 119 GLU A CA 1
ATOM 946 C C . GLU A 1 119 ? -8.233 0.012 18.061 1.00 96.06 119 GLU A C 1
ATOM 948 O O . GLU A 1 119 ? -9.313 0.415 18.499 1.00 96.06 119 GLU A O 1
ATOM 953 N N . GLY A 1 120 ? -7.378 0.801 17.405 1.00 95.06 120 GLY A N 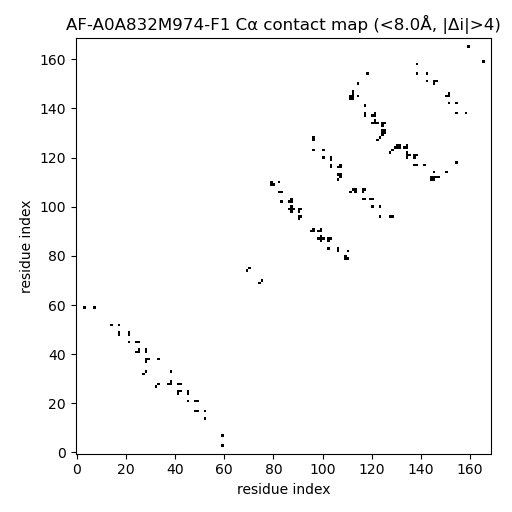1
ATOM 954 C CA . GLY A 1 120 ? -7.552 2.243 17.262 1.00 95.06 120 GLY A CA 1
ATOM 955 C C . GLY A 1 120 ? -8.875 2.619 16.600 1.00 95.06 120 GLY A C 1
ATOM 956 O O . GLY A 1 120 ? -9.632 3.413 17.154 1.00 95.06 120 GLY A O 1
ATOM 957 N N . ARG A 1 121 ? -9.250 1.969 15.485 1.00 95.81 121 ARG A N 1
ATOM 958 C CA . ARG A 1 121 ? -10.540 2.256 14.824 1.00 95.81 121 ARG A CA 1
ATOM 959 C C . ARG A 1 121 ? -11.759 1.937 15.697 1.00 95.81 121 ARG A C 1
ATOM 961 O O . ARG A 1 121 ? -12.777 2.618 15.596 1.00 95.81 121 ARG A O 1
ATOM 968 N N . ILE A 1 122 ? -11.680 0.899 16.537 1.00 96.38 122 ILE A N 1
ATOM 969 C CA . ILE A 1 122 ? -12.777 0.506 17.436 1.00 96.38 122 ILE A CA 1
ATOM 970 C C . ILE A 1 122 ? -12.892 1.520 18.569 1.00 96.38 122 ILE A C 1
ATOM 972 O O . ILE A 1 122 ? -13.987 2.010 18.840 1.00 96.38 122 ILE A O 1
ATOM 976 N N . GLN A 1 123 ? -11.769 1.869 19.198 1.00 95.19 123 GLN A N 1
ATOM 977 C CA . GLN A 1 123 ? -11.736 2.873 20.256 1.00 95.19 123 GLN A CA 1
ATOM 978 C C . GLN A 1 123 ? -12.216 4.234 19.744 1.00 95.19 123 GLN A C 1
ATOM 980 O O . GLN A 1 123 ? -13.054 4.859 20.390 1.00 95.19 123 GLN A O 1
ATOM 985 N N . LEU A 1 124 ? -11.783 4.651 18.552 1.00 95.12 124 LEU A N 1
ATOM 986 C CA . LEU A 1 124 ? -12.215 5.898 17.926 1.00 95.12 124 LEU A CA 1
ATOM 987 C C . LEU A 1 124 ? -13.732 5.909 17.662 1.00 95.12 124 LEU A C 1
ATOM 989 O O . LEU A 1 124 ? -14.415 6.893 17.956 1.00 95.12 124 LEU A O 1
ATOM 993 N N . ALA A 1 125 ? -14.290 4.798 17.170 1.00 95.50 125 ALA A N 1
ATOM 994 C CA . ALA A 1 125 ? -15.732 4.669 16.963 1.00 95.50 125 ALA A CA 1
ATOM 995 C C . ALA A 1 125 ? -16.528 4.779 18.280 1.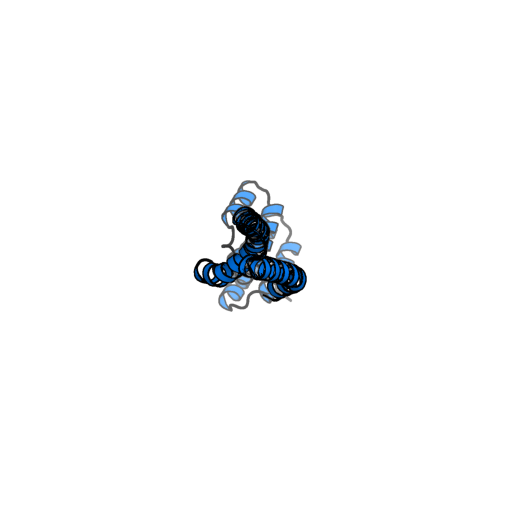00 95.50 125 ALA A C 1
ATOM 997 O O . ALA A 1 125 ? -17.573 5.430 18.322 1.00 95.50 125 ALA A O 1
ATOM 998 N N . ILE A 1 126 ? -16.017 4.205 19.373 1.00 94.44 126 ILE A N 1
ATOM 999 C CA . ILE A 1 126 ? -16.691 4.206 20.681 1.00 94.44 126 ILE A CA 1
ATOM 1000 C C . ILE A 1 126 ? -16.544 5.552 21.389 1.00 94.44 126 ILE A C 1
ATOM 1002 O O . ILE A 1 126 ? -17.534 6.137 21.826 1.00 94.44 126 ILE A O 1
ATOM 1006 N N . HIS A 1 127 ? -15.318 6.044 21.540 1.00 92.88 127 HIS A N 1
ATOM 1007 C CA . HIS A 1 127 ? -15.028 7.190 22.395 1.00 92.88 127 HIS A CA 1
ATOM 1008 C C . HIS A 1 127 ? -15.320 8.521 21.705 1.00 92.88 127 HIS A C 1
ATOM 1010 O O . HIS A 1 127 ? -15.839 9.442 22.342 1.00 92.88 127 HIS A O 1
ATOM 1016 N N . ASN A 1 128 ? -15.028 8.618 20.408 1.00 93.06 128 ASN A N 1
ATOM 1017 C CA . ASN A 1 128 ? -15.059 9.885 19.685 1.00 93.06 128 ASN A CA 1
ATOM 1018 C C . ASN A 1 128 ? -16.339 10.029 18.858 1.00 93.06 128 ASN A C 1
ATOM 1020 O O . ASN A 1 128 ? -16.979 11.077 18.914 1.00 93.06 128 ASN A O 1
ATOM 1024 N N . LEU A 1 129 ? -16.751 8.972 18.150 1.00 92.56 129 LEU A N 1
ATOM 1025 C CA . LEU A 1 129 ? -17.996 8.979 17.367 1.00 92.56 129 LEU A CA 1
ATOM 1026 C C . LEU A 1 129 ? -19.230 8.562 18.175 1.00 92.56 129 LEU A C 1
ATOM 1028 O O . LEU A 1 129 ? -20.348 8.871 17.769 1.00 92.56 129 LEU A O 1
ATOM 1032 N N . ARG A 1 130 ? -19.038 7.900 19.326 1.00 93.88 130 ARG A N 1
ATOM 1033 C CA . ARG A 1 130 ? -20.114 7.358 20.176 1.00 93.88 130 ARG A CA 1
ATOM 1034 C C . ARG A 1 130 ? -21.062 6.416 19.427 1.00 93.88 130 ARG A C 1
ATOM 1036 O O . ARG A 1 130 ? -22.230 6.294 19.791 1.00 93.88 130 ARG A O 1
ATOM 1043 N N . ASP A 1 131 ? -20.547 5.732 18.410 1.00 95.25 131 ASP A N 1
ATOM 1044 C CA . ASP A 1 131 ? -21.297 4.799 17.574 1.00 95.25 131 ASP A CA 1
ATOM 1045 C C . ASP A 1 131 ? -20.884 3.359 17.908 1.00 95.25 131 ASP A C 1
ATOM 1047 O O . ASP A 1 131 ? -19.910 2.803 17.388 1.00 95.25 131 ASP A O 1
ATOM 1051 N N . VAL A 1 132 ? -21.631 2.759 18.837 1.00 93.81 132 VAL A N 1
ATOM 1052 C CA . VAL A 1 132 ? -21.385 1.393 19.322 1.00 93.81 132 VAL A CA 1
ATOM 1053 C C . VAL A 1 132 ? -21.660 0.353 18.233 1.00 93.81 132 VAL A C 1
ATOM 1055 O O . VAL A 1 132 ? -20.985 -0.677 18.183 1.00 93.81 132 VAL A O 1
ATOM 1058 N N . ASP A 1 133 ? -22.612 0.612 17.337 1.00 94.38 133 ASP A N 1
ATOM 1059 C CA . ASP A 1 133 ? -22.945 -0.308 16.251 1.00 94.38 133 ASP A CA 1
ATOM 1060 C C . ASP A 1 133 ? -21.831 -0.338 15.205 1.00 94.38 133 ASP A C 1
ATOM 1062 O O . ASP A 1 133 ? -21.436 -1.412 14.737 1.00 94.38 133 ASP A O 1
ATOM 1066 N N . LEU A 1 134 ? -21.268 0.825 14.875 1.00 94.94 134 LEU A N 1
ATOM 1067 C CA . LEU A 1 134 ? -20.089 0.929 14.023 1.00 94.94 134 LEU A CA 1
ATOM 1068 C C . LEU A 1 134 ? -18.880 0.235 14.659 1.00 94.94 134 LEU A C 1
ATOM 1070 O O . LEU A 1 134 ? -18.213 -0.567 14.004 1.00 94.94 134 LEU A O 1
ATOM 1074 N N . ALA A 1 135 ? -18.643 0.464 15.950 1.00 95.38 135 ALA A N 1
ATOM 1075 C CA . ALA A 1 135 ? -17.575 -0.207 16.680 1.00 95.38 135 ALA A CA 1
ATOM 1076 C C . ALA A 1 135 ? -17.734 -1.735 16.683 1.00 95.38 135 ALA A C 1
ATOM 1078 O O . ALA A 1 135 ? -16.763 -2.462 16.465 1.00 95.38 135 ALA A O 1
ATOM 1079 N N . ARG A 1 136 ? -18.965 -2.237 16.856 1.00 95.19 136 ARG A N 1
ATOM 1080 C CA . ARG A 1 136 ? -19.282 -3.670 16.775 1.00 95.19 136 ARG A CA 1
ATOM 1081 C C . ARG A 1 136 ? -18.981 -4.232 15.389 1.00 95.19 136 ARG A C 1
ATOM 1083 O O . ARG A 1 136 ? -18.410 -5.317 15.288 1.00 95.19 136 ARG A O 1
ATOM 1090 N N . LYS A 1 137 ? -19.335 -3.510 14.320 1.00 96.06 137 LYS A N 1
ATOM 1091 C CA . LYS A 1 137 ? -19.002 -3.914 12.943 1.00 96.06 137 LYS A CA 1
ATOM 1092 C C . LYS A 1 137 ? -17.492 -4.042 12.768 1.00 96.06 137 LYS A C 1
ATOM 1094 O O . LYS A 1 137 ? -17.030 -5.092 12.324 1.00 96.06 137 LYS A O 1
ATOM 1099 N N . PHE A 1 138 ? -16.733 -3.029 13.186 1.00 96.69 138 PHE A N 1
ATOM 1100 C CA . PHE A 1 138 ? -15.274 -3.064 13.125 1.00 96.69 138 PHE A CA 1
ATOM 1101 C C . PHE A 1 138 ? -14.687 -4.206 13.948 1.00 96.69 138 PHE A C 1
ATOM 1103 O O . PHE A 1 138 ? -13.799 -4.893 13.456 1.00 96.69 138 PHE A O 1
ATOM 1110 N N . TYR A 1 139 ? -15.199 -4.463 15.149 1.00 96.06 139 TYR A N 1
ATOM 1111 C CA . TYR A 1 139 ? -14.776 -5.583 15.987 1.00 96.06 139 TYR A CA 1
ATOM 1112 C C . TYR A 1 139 ? -14.975 -6.944 15.304 1.00 96.06 139 TYR A C 1
ATOM 1114 O O . TYR A 1 139 ? -14.032 -7.731 15.200 1.00 96.06 139 TYR A O 1
ATOM 1122 N N . LEU A 1 140 ? -16.177 -7.209 14.781 1.00 95.69 140 LEU A N 1
ATOM 1123 C CA . LEU A 1 140 ? -16.489 -8.464 14.091 1.00 95.69 140 LEU A CA 1
ATOM 1124 C C . LEU A 1 140 ? -15.644 -8.654 12.828 1.00 95.69 140 LEU A C 1
ATOM 1126 O O . LEU A 1 140 ? -15.195 -9.764 12.542 1.00 95.69 140 LEU A O 1
ATOM 1130 N N . GLU A 1 141 ? -15.416 -7.579 12.078 1.00 95.88 141 GLU A N 1
ATOM 1131 C CA . GLU A 1 141 ? -14.536 -7.589 10.912 1.00 95.88 141 GLU A CA 1
ATOM 1132 C C . GLU A 1 141 ? -13.085 -7.884 11.317 1.00 95.88 141 GLU A C 1
ATOM 1134 O O . GLU A 1 141 ? -12.461 -8.783 10.756 1.00 95.88 141 GLU A O 1
ATOM 1139 N N . SER A 1 142 ? -12.572 -7.207 12.349 1.00 95.62 142 SER A N 1
ATOM 1140 C CA . SER A 1 142 ? -11.216 -7.410 12.870 1.00 95.62 142 SER A CA 1
ATOM 1141 C C . SER A 1 142 ? -10.980 -8.857 13.312 1.00 95.62 142 SER A C 1
ATOM 1143 O O . SER A 1 142 ? -9.931 -9.421 13.015 1.00 95.62 142 SER A O 1
ATOM 1145 N N . LEU A 1 143 ? -11.958 -9.503 13.959 1.00 94.56 143 LEU A N 1
ATOM 1146 C CA . LEU A 1 143 ? -11.844 -10.913 14.349 1.00 94.56 143 LEU A CA 1
ATOM 1147 C C . LEU A 1 143 ? -11.703 -11.854 13.149 1.00 94.56 143 LEU A C 1
ATOM 1149 O O . LEU A 1 143 ? -10.988 -12.852 13.239 1.00 94.56 143 LEU A O 1
ATOM 1153 N N . ARG A 1 144 ? -12.369 -11.560 12.029 1.00 94.31 144 ARG A N 1
ATOM 1154 C CA . ARG A 1 144 ? -12.267 -12.369 10.805 1.00 94.31 144 ARG A CA 1
ATOM 1155 C C . ARG A 1 144 ? -10.909 -12.195 10.131 1.00 94.31 144 ARG A C 1
ATOM 1157 O O . ARG A 1 144 ? -10.366 -13.179 9.639 1.00 94.31 144 ARG A O 1
ATOM 1164 N N . THR A 1 145 ? -10.373 -10.977 10.139 1.00 93.94 145 THR A N 1
ATOM 1165 C CA . THR A 1 145 ? -9.126 -10.632 9.446 1.00 93.94 145 THR A CA 1
ATOM 1166 C C . THR A 1 145 ? -7.879 -11.037 10.231 1.00 93.94 145 THR A C 1
ATOM 1168 O O . THR A 1 145 ? -6.955 -11.607 9.650 1.00 93.94 145 THR A O 1
ATOM 1171 N N . LEU A 1 146 ? -7.851 -10.797 11.546 1.00 93.88 146 LEU A N 1
ATOM 1172 C CA . LEU A 1 146 ? -6.716 -11.143 12.402 1.00 93.88 146 LEU A CA 1
ATOM 1173 C C . LEU A 1 146 ? -6.532 -12.662 12.452 1.00 93.88 146 LEU A C 1
ATOM 1175 O O . LEU A 1 146 ? -7.431 -13.384 12.876 1.00 93.88 146 LEU A O 1
ATOM 1179 N N . GLN A 1 147 ? -5.362 -13.150 12.052 1.00 92.06 147 GLN A N 1
ATOM 1180 C CA . GLN A 1 147 ? -5.000 -14.569 12.101 1.00 92.06 147 GLN A CA 1
ATOM 1181 C C . GLN A 1 147 ? -4.235 -14.911 13.383 1.00 92.06 147 GLN A C 1
ATOM 1183 O O . GLN A 1 147 ? -4.330 -16.034 13.879 1.00 92.06 147 GLN A O 1
ATOM 1188 N N . HIS A 1 148 ? -3.500 -13.945 13.943 1.00 91.19 148 HIS A N 1
ATOM 1189 C CA . HIS A 1 148 ? -2.650 -14.178 15.105 1.00 91.19 148 HIS A CA 1
ATOM 1190 C C . HIS A 1 148 ? -3.487 -14.430 16.380 1.00 91.19 148 HIS A C 1
ATOM 1192 O O . HIS A 1 148 ? -4.289 -13.568 16.758 1.00 91.19 148 HIS A O 1
ATOM 1198 N N . PRO A 1 149 ? -3.293 -15.562 17.095 1.0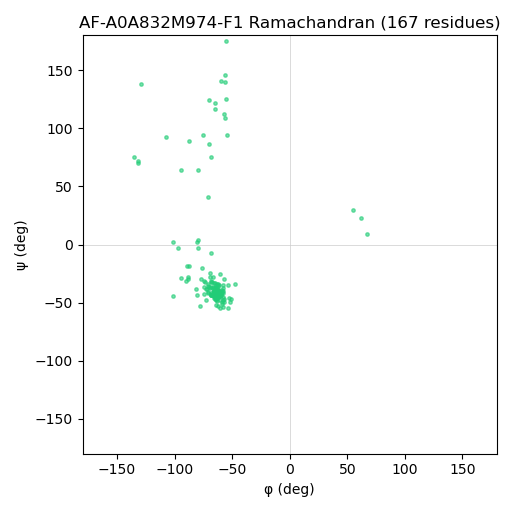0 91.62 149 PRO A N 1
ATOM 1199 C CA . PRO A 1 149 ? -4.091 -15.904 18.277 1.00 91.62 149 PRO A CA 1
ATOM 1200 C C . PRO A 1 149 ? -4.012 -14.857 19.393 1.00 91.62 149 PRO A C 1
ATOM 1202 O O . PRO A 1 149 ? -5.036 -14.512 19.979 1.00 91.62 149 PRO A O 1
ATOM 1205 N N . GLN A 1 150 ? -2.814 -14.312 19.637 1.00 92.88 150 GLN A N 1
ATOM 1206 C CA . GLN A 1 150 ? -2.604 -13.277 20.655 1.00 92.88 150 GLN A CA 1
ATOM 1207 C C . GLN A 1 150 ? -3.405 -12.003 20.349 1.00 92.88 150 GLN A C 1
ATOM 1209 O O . GLN A 1 150 ? -4.223 -11.599 21.165 1.00 92.88 150 GLN A O 1
ATOM 1214 N N . ALA A 1 151 ? -3.274 -11.449 19.137 1.00 92.94 151 ALA A N 1
ATOM 1215 C CA . ALA A 1 151 ? -4.008 -10.254 18.716 1.00 92.94 151 ALA A CA 1
ATOM 1216 C C . ALA A 1 151 ? -5.531 -10.437 18.803 1.00 92.94 151 ALA A C 1
ATOM 1218 O O . ALA A 1 151 ? -6.251 -9.523 19.197 1.00 92.94 151 ALA A O 1
ATOM 1219 N N . ARG A 1 152 ? -6.040 -11.633 18.474 1.00 93.94 152 ARG A N 1
ATOM 1220 C CA . ARG A 1 152 ? -7.462 -11.959 18.659 1.00 93.94 152 ARG A CA 1
ATOM 1221 C C . ARG A 1 152 ? -7.873 -11.946 20.131 1.00 93.94 152 ARG A C 1
ATOM 1223 O O . ARG A 1 152 ? -8.921 -11.392 20.448 1.00 93.94 152 ARG A O 1
ATOM 1230 N N . SER A 1 153 ? -7.076 -12.554 21.009 1.00 94.44 153 SER A N 1
ATOM 1231 C CA . SER A 1 153 ? -7.333 -12.571 22.454 1.00 94.44 153 SER A CA 1
ATOM 1232 C C . SER A 1 153 ? -7.315 -11.159 23.043 1.00 94.44 153 SER A C 1
ATOM 1234 O O . SER A 1 153 ? -8.224 -10.791 23.785 1.00 94.44 153 SER A O 1
ATOM 1236 N N . ASP A 1 154 ? -6.328 -10.347 22.672 1.00 95.12 154 ASP A N 1
ATOM 1237 C CA . ASP A 1 154 ? -6.201 -8.964 23.137 1.00 95.12 154 ASP A CA 1
ATOM 1238 C C . ASP A 1 154 ? -7.404 -8.125 22.688 1.00 95.12 154 ASP A C 1
ATOM 1240 O O . ASP A 1 154 ? -8.029 -7.448 23.505 1.00 95.12 154 ASP A O 1
ATOM 1244 N N . LEU A 1 155 ? -7.842 -8.289 21.435 1.00 94.75 155 LEU A N 1
ATOM 1245 C CA . LEU A 1 155 ? -9.036 -7.620 20.920 1.00 94.75 155 LEU A CA 1
ATOM 1246 C C . LEU A 1 155 ? -10.324 -8.062 21.637 1.00 94.75 155 LEU A C 1
ATOM 1248 O O . LEU A 1 155 ? -11.220 -7.254 21.882 1.00 94.75 155 LEU A O 1
ATOM 1252 N N . GLN A 1 156 ? -10.448 -9.348 21.979 1.00 94.88 156 GLN A N 1
ATOM 1253 C CA . GLN A 1 156 ? -11.578 -9.856 22.765 1.00 94.88 156 GLN A CA 1
ATOM 1254 C C . GLN A 1 156 ? -11.580 -9.292 24.187 1.00 94.88 156 GLN A C 1
ATOM 1256 O O . GLN A 1 156 ? -12.644 -8.945 24.703 1.00 94.88 156 GLN A O 1
ATOM 1261 N N . ASN A 1 157 ? -10.408 -9.179 24.810 1.00 94.50 157 ASN A N 1
ATOM 1262 C CA . ASN A 1 157 ? -10.260 -8.588 26.135 1.00 94.50 157 ASN A CA 1
ATOM 1263 C C . ASN A 1 157 ? -10.603 -7.093 26.120 1.00 94.50 157 ASN A C 1
ATOM 1265 O O . ASN A 1 157 ? -11.329 -6.641 27.005 1.00 94.50 157 ASN A O 1
ATOM 1269 N N . LEU A 1 158 ? -10.174 -6.361 25.086 1.00 93.69 158 LEU A N 1
ATOM 1270 C CA . LEU A 1 158 ? -10.569 -4.972 24.846 1.00 93.69 158 LEU A CA 1
ATOM 1271 C C . LEU A 1 158 ? -12.093 -4.837 24.719 1.00 93.69 158 LEU A C 1
ATOM 1273 O O . LEU A 1 158 ? -12.703 -3.994 25.366 1.00 93.69 158 LEU A O 1
ATOM 1277 N N . TRP A 1 159 ? -12.743 -5.689 23.924 1.00 93.69 159 TRP A N 1
ATOM 1278 C CA . TRP A 1 159 ? -14.200 -5.628 23.776 1.00 93.69 159 TRP A CA 1
ATOM 1279 C C . TRP A 1 159 ? -14.934 -5.890 25.099 1.00 93.69 159 TRP A C 1
ATOM 1281 O O . TRP A 1 159 ? -15.875 -5.176 25.444 1.00 93.69 159 TRP A O 1
ATOM 1291 N N . ARG A 1 160 ? -14.479 -6.881 25.875 1.00 92.94 160 ARG A N 1
ATOM 1292 C CA . ARG A 1 160 ? -15.046 -7.194 27.197 1.00 92.94 160 ARG A CA 1
ATOM 1293 C C . ARG A 1 160 ? -14.852 -6.064 28.204 1.00 92.94 160 ARG A C 1
ATOM 1295 O O . ARG A 1 160 ? -15.746 -5.841 29.015 1.00 92.94 160 ARG A O 1
ATOM 1302 N N . SER A 1 161 ? -13.713 -5.370 28.175 1.00 92.44 161 SER A N 1
ATOM 1303 C CA . SER A 1 161 ? -13.459 -4.249 29.086 1.00 92.44 161 SER A CA 1
ATOM 1304 C C . SER A 1 161 ? -14.333 -3.038 28.755 1.00 92.44 161 SER A C 1
ATOM 1306 O O . SER A 1 161 ? -14.826 -2.377 29.667 1.00 92.44 161 SER A O 1
ATOM 1308 N N . LEU A 1 162 ? -14.585 -2.792 27.467 1.00 89.19 162 LEU A N 1
ATOM 1309 C CA . LEU A 1 162 ? -15.460 -1.716 27.000 1.00 89.19 162 LEU A CA 1
ATOM 1310 C C . LEU A 1 162 ? -16.949 -2.027 27.225 1.00 89.19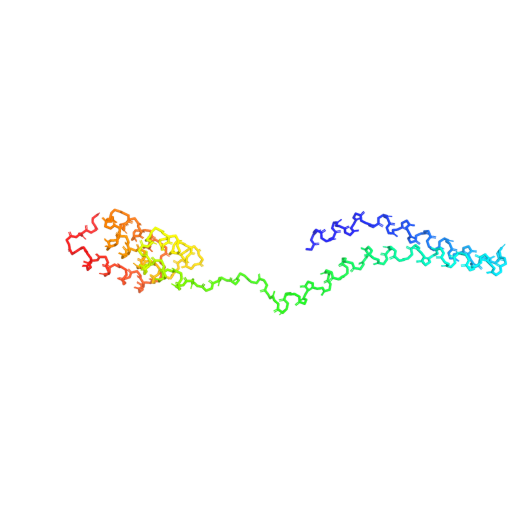 162 LEU A C 1
ATOM 1312 O O . LEU A 1 162 ? -17.727 -1.112 27.488 1.00 89.19 162 LEU A O 1
ATOM 1316 N N . PHE A 1 163 ? -17.348 -3.305 27.176 1.00 88.31 163 PHE A N 1
ATOM 1317 C CA . PHE A 1 163 ? -18.742 -3.736 27.337 1.00 88.31 163 PHE A CA 1
ATOM 1318 C C . PHE A 1 163 ? -18.894 -4.951 28.277 1.00 88.31 163 PHE A C 1
ATOM 1320 O O . PHE A 1 163 ? -19.195 -6.058 27.810 1.00 88.31 163 PHE A O 1
ATOM 1327 N N . PRO A 1 164 ? -18.777 -4.758 29.607 1.00 80.00 164 PRO A N 1
ATOM 1328 C CA . PRO A 1 164 ? -18.781 -5.848 30.591 1.00 80.00 164 PRO A CA 1
ATOM 1329 C C . PRO A 1 164 ? -20.060 -6.697 30.612 1.00 80.00 164 PRO A C 1
ATOM 1331 O O . PRO A 1 164 ? -20.032 -7.850 31.028 1.00 80.00 164 PRO A O 1
ATOM 1334 N N . SER A 1 165 ? -21.188 -6.130 30.176 1.00 71.31 165 SER A N 1
ATOM 1335 C CA . SER A 1 165 ? -22.505 -6.778 30.146 1.00 71.31 165 SER A CA 1
ATOM 1336 C C . SER A 1 165 ? -22.875 -7.378 28.786 1.00 71.31 165 SER A C 1
ATOM 1338 O O . SER A 1 165 ? -23.939 -7.979 28.662 1.00 71.31 165 SER A O 1
ATOM 1340 N N . SER A 1 166 ? -22.031 -7.226 27.759 1.00 61.22 166 SER A N 1
ATOM 1341 C CA . SER A 1 166 ? -22.296 -7.806 26.442 1.00 61.22 166 SER A CA 1
ATOM 1342 C C . SER A 1 166 ? -21.764 -9.238 26.382 1.00 61.22 166 SER A C 1
ATOM 1344 O O . SER A 1 166 ? -20.620 -9.499 26.010 1.00 61.22 166 SER A O 1
ATOM 1346 N N . THR A 1 167 ? -22.591 -10.203 26.771 1.00 54.06 167 THR A N 1
ATOM 1347 C CA . THR A 1 167 ? -22.386 -11.579 26.322 1.00 54.06 167 THR A CA 1
ATOM 1348 C C . THR A 1 167 ? -22.582 -11.582 24.810 1.00 54.06 167 THR A C 1
ATOM 1350 O O . THR A 1 167 ? -23.632 -11.188 24.306 1.00 54.06 167 THR A O 1
ATOM 1353 N N . LEU A 1 168 ? -21.519 -11.916 24.077 1.00 55.19 168 LEU A N 1
ATOM 1354 C CA . LEU A 1 168 ? -21.552 -12.159 22.637 1.00 55.19 168 LEU A CA 1
ATOM 1355 C C . LEU A 1 168 ? -22.357 -13.448 22.396 1.00 55.19 168 LEU A C 1
ATOM 1357 O O . LEU A 1 168 ? -21.765 -14.508 22.207 1.00 55.19 168 LEU A O 1
ATOM 1361 N N . GLU A 1 169 ? -23.681 -13.360 22.517 1.00 45.84 169 GLU A N 1
ATOM 1362 C CA . GLU A 1 169 ? -24.620 -14.364 22.001 1.00 45.84 169 GLU A CA 1
ATOM 1363 C C . GLU A 1 169 ? -24.836 -14.174 20.495 1.00 45.84 169 GLU A C 1
ATOM 1365 O O . GLU A 1 1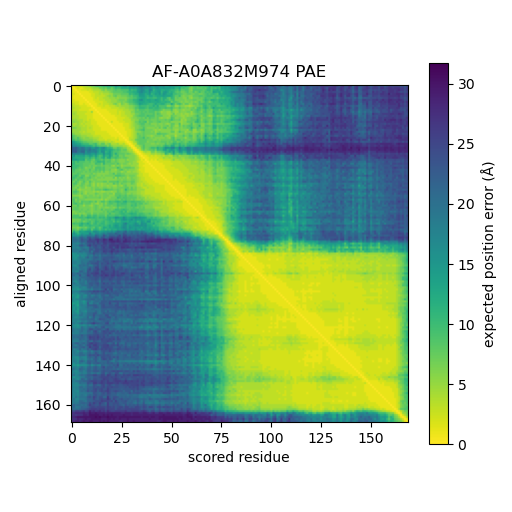69 ? -24.914 -13.004 20.041 1.00 45.84 169 GLU A O 1
#

pLDDT: mean 84.97, std 10.49, range [45.84, 96.69]

Secondary structure (DSSP, 8-state):
-HHHHHHHHHHHHHHHHHHHHHHHHHHHHHT--S-HHHHHHHHHHHHHHHHHHHHHHHHHHHHHHHHHHHHHHS--S---PPP-HHHHHHHHHTT-HHHHHHHHHHHHHH-TT-HHHHHHHHHHHHHTS--HHHHHHHHHHHHHH---HHHHHHHHHHHHHH-TT----

Sequence (169 aa):
MKDLFIALLKRLPFLAILGALTVWCLSRAGTGSGGHLGVFAWMLFAFAAFIPMAILVARPIAEFLASPVDQLYMPKGEVIPPPPWYLIEKYEKEVRFAEALEEYAKVLHYHPQEYPAHEGRIQLAIHNLRDVDLARKFYLESLRTLQHPQARSDLQNLWRSLFPSSTLE

Mean predicted aligned error: 13.01 Å

Nearest PDB structures (foldseek):
  6b85-assembly1_J  TM=4.111E-01  e=1.190E-02  synthetic construct
  4ga1-assembly1_A  TM=4.063E-01  e=1.520E-01  Pan troglodytes
  7kdt-assembly1_A  TM=4.821E-01  e=4.127E-01  Homo sapiens
  5gap-assembly1_J  TM=6.118E-01  e=1.014E+00  Saccharomyces cerevisiae
  4ga0-assembly1_A  TM=4.151E-01  e=4.127E-01  Homo sapiens

Foldseek 3Di:
DVVLVVLVVVCVVVLVVLVVVLVVLQVVLVVPPDPPVSNVVSVVVSVVSVVVSCVSPVVSVCVVVVVVVCCVVPVPDPPLDPQPVVQLVVCVVVLVLVVNLVSLVSCCVSPVQPLVSLLVNLCSCCPSVVNNVSSVVSLVVNLVSHPDPVSNVVSVVVVCVVPVPDDPD

Radius of gyration: 33.32 Å; Cα contacts (8 Å, |Δi|>4): 98; chains: 1; bounding box: 60×34×92 Å

Solvent-accessible surface area (backbone atoms only — not comparable to full-atom values): 9515 Å² total; per-residue (Å²): 110,69,67,60,51,53,56,50,59,71,44,42,65,60,52,50,51,54,50,49,50,36,54,50,42,51,53,56,47,70,66,65,84,51,60,77,69,49,37,52,54,38,51,53,51,40,50,64,57,44,54,60,52,49,60,67,49,46,54,60,52,50,53,60,62,41,51,64,52,45,46,71,78,52,58,82,60,86,74,69,72,76,68,66,59,69,56,34,56,49,23,53,74,69,70,36,56,70,60,22,45,52,46,34,50,52,36,40,71,77,39,56,72,48,53,70,46,54,52,48,48,27,50,43,25,42,76,74,69,64,33,61,68,60,19,49,51,49,49,59,50,41,57,71,57,38,78,54,68,65,57,46,52,53,52,51,51,52,50,43,71,77,35,79,84,63,75,92,121

=== Feature glossary ===
The record interleaves many kinds of information about one protein. Here is each kind framed as the question it answers.

Q: Are the domains correctly placed relative to each other?
A: Predicted aligned error is AlphaFold's pairwise confidence. Unlike pLDDT (per-residue), PAE is per-residue-pair and captures whether two parts of the structure are correctly placed relative to each other. Units are ångströms of expected positional error.

Q: Which residues are in helices, strands, or loops?
A: Eight-state secondary structure (DSSP): H is the canonical α-helix, G the tighter 3₁₀-helix, I the wider π-helix; E/B are β-structure, T and S are turns and bends, and '-' is everything else. DSSP derives these from the pattern of main-chain N–H···O=C hydrogen bonds, not from the sequence.

Q: What if only a Cα trace is available?
A: P-SEA three-state annotation labels each residue as helix, strand, or coil based purely on the geometry of the Cα trace. It serves as a fallback when the full backbone (and thus DSSP) is unavailable.

Q: What are the backbone torsion angles?
A: φ (phi) and ψ (psi) are the two rotatable backbone dihedrals per residue: φ is the C(i-1)–N–Cα–C torsion, ψ is the N–Cα–C–N(i+1) torsion, both in degrees on (−180°, 180°]. α-helical residues cluster near (−60°, −45°); β-strand residues near (−120°, +130°). A Ramachandran plot is simply a scatter of (φ, ψ) for every residue.

Q: What known structures does this most resemble?
A: Structural nearest neighbors (via Foldseek easy-search vs the PDB). Reported per hit: target PDB id, E-value, and alignment TM-score. A TM-score above ~0.5 is the conventional threshold for 'same fold'.

Q: What family and function is it annotated with?
A: Database cross-references. InterPro integrates a dozen domain/family signature databases into unified entries with residue-range hits. GO terms attach function/process/location labels with evidence codes. CATH codes position the fold in a four-level structural taxonomy. Organism is the NCBI-taxonomy species name.

Q: Which residues are buried vs exposed?
A: Solvent accessibility: the surface area of each residue that a 1.4 Å water probe can touch, in Å². When only backbone atoms are present the absolute values are lower than full-atom SASA (side chains contribute most of the area) and are flagged as backbone-only.

Q: What do the diagnostic plots show?
A: Three diagnostic plots accompany the record. The Cα contact map visualizes the tertiary structure as a 2D adjacency matrix (8 Å cutoff, sequence-local contacts suppressed). The Ramachandran plot shows the distribution of backbone (φ, ψ) torsions, with points in the α and β basins reflecting secondary structure content. The PAE plot shows AlphaFold's inter-residue confidence as a color matrix.

Q: What is the amino-acid chain?
A: The amino-acid sequence is the protein's primary structure: the linear order of residues from the N-terminus to the C-terminus, written in one-letter code. Everything else here — the 3D coordinates, the secondary structure, the domain annotations — is ultimately a consequence of this string.

Q: What do the rendered images show?
A: The six renders are orthographic views along the three Cartesian axes in both directions. Representation (cartoon, sticks, or surface) and color scheme (sequence-rainbow or by-chain) vary across proteins so the training set covers all the common visualization conventions.

Q: Where is each backbone atom in 3D?
A: The mmCIF table is the protein's shape written out atom by atom. For each backbone N, Cα, C, and carbonyl O, it records an (x, y, z) coordinate triple in Å plus the residue type, chain letter, and residue number.

Q: How mobile is each atom in the crystal?
A: For experimental (PDB) structures, the B-factor (temperature factor) quantifies the positional spread of each atom in the crystal — a combination of thermal vibration and static disorder — in units of Å². High B-factors mark flexible loops or poorly resolved regions; low B-factors mark the rigid, well-ordered core.

Q: How big and how compact is the whole molecule?
A: Three whole-structure scalars: the radius of gyration (RMS distance of Cα from centroid, in Å), the count of Cα–Cα contacts (pairs closer than 8 Å and separated by more than four residues in sequence — i.e. tertiary, not local, contacts), and the bounding-box dimensions. Together they distinguish compact globular folds from extended fibres or disordered chains.

Q: What does the local fold look like, residue by residue?
A: A 3Di character summarizes, for each residue, the relative orientation of the Cα frame of its nearest spatial neighbor. Because it encodes fold topology rather than chemistry, 3Di alignments detect remote structural similarity that sequence alignment misses.

Q: How confident is the AlphaFold model at each residue?
A: For AlphaFold models, the B-factor field carries pLDDT — the model's own estimate of local accuracy on a 0–100 scale. Regions with pLDDT<50 should be treated as essentially unmodeled; they often correspond to intrinsically disordered segments.